Protein AF-A0A9X3ENT3-F1 (afdb_monomer_lite)

pLDDT: mean 83.32, std 17.23, range [27.06, 98.62]

Structure (mmCIF, N/CA/C/O backbone):
data_AF-A0A9X3ENT3-F1
#
_entry.id   AF-A0A9X3ENT3-F1
#
loop_
_atom_site.group_PDB
_atom_site.id
_atom_site.type_symbol
_atom_site.label_atom_id
_atom_site.label_alt_id
_atom_site.label_comp_id
_atom_site.label_asym_id
_atom_site.label_entity_id
_atom_site.label_seq_id
_atom_site.pdbx_PDB_ins_code
_atom_site.Cartn_x
_atom_site.Cartn_y
_atom_site.Cartn_z
_atom_site.occupancy
_atom_site.B_iso_or_equiv
_atom_site.auth_seq_id
_atom_site.auth_comp_id
_atom_site.auth_asym_id
_atom_site.auth_atom_id
_atom_site.pdbx_PDB_model_num
ATOM 1 N N . MET A 1 1 ? -0.060 -1.923 17.714 1.00 55.47 1 MET A N 1
ATOM 2 C CA . MET A 1 1 ? 1.305 -2.262 17.269 1.00 55.47 1 MET A CA 1
ATOM 3 C C . MET A 1 1 ? 2.081 -2.720 18.496 1.00 55.47 1 MET A C 1
ATOM 5 O O . MET A 1 1 ? 2.005 -2.032 19.504 1.00 55.47 1 MET A O 1
ATOM 9 N N . PHE A 1 2 ? 2.732 -3.883 18.465 1.00 58.88 2 PHE A N 1
ATOM 10 C CA . PHE A 1 2 ? 3.514 -4.392 19.606 1.00 58.88 2 PHE A CA 1
ATOM 11 C C . PHE A 1 2 ? 5.001 -4.358 19.273 1.00 58.88 2 PHE A C 1
ATOM 13 O O . PHE A 1 2 ? 5.377 -4.891 18.238 1.00 58.88 2 PHE A O 1
ATOM 20 N N . ALA A 1 3 ? 5.828 -3.762 20.132 1.00 66.94 3 ALA A N 1
ATOM 21 C CA . ALA A 1 3 ? 7.269 -3.648 19.925 1.00 66.94 3 ALA A CA 1
ATOM 22 C C . ALA A 1 3 ? 8.061 -4.637 20.798 1.00 66.94 3 ALA A C 1
ATOM 24 O O . ALA A 1 3 ? 7.697 -4.883 21.951 1.00 66.94 3 ALA A O 1
ATOM 25 N N . LYS A 1 4 ? 9.190 -5.154 20.296 1.00 78.19 4 LYS A N 1
ATOM 26 C CA . LYS A 1 4 ? 10.236 -5.763 21.141 1.00 78.19 4 LYS A CA 1
ATOM 27 C C . LYS A 1 4 ?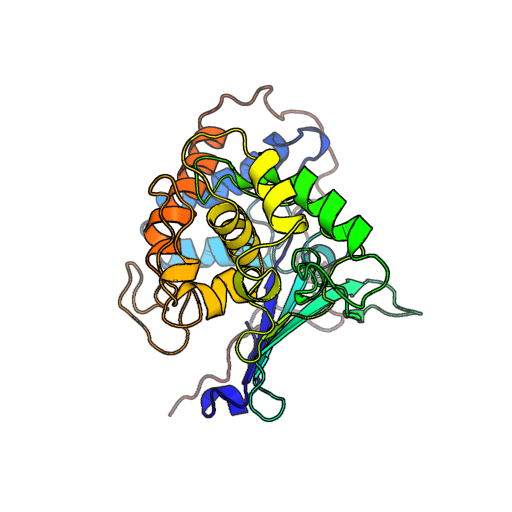 10.689 -4.742 22.193 1.00 78.19 4 LYS A C 1
ATOM 29 O O . LYS A 1 4 ? 10.942 -3.595 21.847 1.00 78.19 4 LYS A O 1
ATOM 34 N N . GLN A 1 5 ? 10.848 -5.160 23.453 1.00 77.75 5 GLN A N 1
ATOM 35 C CA . GLN A 1 5 ? 11.185 -4.251 24.562 1.00 77.75 5 GLN A CA 1
ATOM 36 C C . GLN A 1 5 ? 12.482 -3.458 24.335 1.00 77.75 5 GLN A C 1
ATOM 38 O O . GLN A 1 5 ? 12.551 -2.291 24.706 1.00 77.75 5 GLN A O 1
ATOM 43 N N . SER A 1 6 ? 13.498 -4.064 23.713 1.00 80.12 6 SER A N 1
ATOM 44 C CA . SER A 1 6 ? 14.736 -3.365 23.335 1.00 80.12 6 SER A CA 1
ATOM 45 C C . SER A 1 6 ? 14.481 -2.190 22.392 1.00 80.12 6 SER A C 1
ATOM 47 O O . SER A 1 6 ? 15.154 -1.176 22.517 1.00 80.12 6 SER A O 1
ATOM 49 N N . GLY A 1 7 ? 13.453 -2.275 21.543 1.00 77.44 7 GLY A N 1
ATOM 50 C CA . GLY A 1 7 ? 13.058 -1.214 20.620 1.00 77.44 7 GLY A CA 1
ATOM 51 C C . GLY A 1 7 ? 12.613 0.082 21.296 1.00 77.44 7 GLY A C 1
ATOM 52 O O . GLY A 1 7 ? 12.570 1.112 20.638 1.00 77.44 7 GLY A O 1
ATOM 53 N N . LEU A 1 8 ? 12.331 0.059 22.606 1.00 74.62 8 LEU A N 1
ATOM 54 C CA . LEU A 1 8 ? 12.074 1.275 23.387 1.00 74.62 8 LEU A CA 1
ATOM 55 C C . LEU A 1 8 ? 13.320 2.158 23.536 1.00 74.62 8 LEU A C 1
ATOM 57 O O . LEU A 1 8 ? 13.189 3.356 23.773 1.00 74.62 8 LEU A O 1
ATOM 61 N N . PHE A 1 9 ? 14.514 1.568 23.453 1.00 79.31 9 PHE A N 1
ATOM 62 C CA . PHE A 1 9 ? 15.783 2.254 23.716 1.00 79.31 9 PHE A CA 1
ATOM 63 C C . PHE A 1 9 ? 16.815 2.076 22.598 1.00 79.31 9 PHE A C 1
ATOM 65 O O . PHE A 1 9 ? 17.776 2.838 22.544 1.00 79.31 9 PHE A O 1
ATOM 72 N N . ASP A 1 10 ? 16.628 1.089 21.721 1.00 79.62 10 ASP A N 1
ATOM 73 C CA . ASP A 1 10 ? 17.490 0.816 20.578 1.00 79.62 10 ASP A CA 1
ATOM 74 C C . ASP A 1 10 ? 16.650 0.659 19.297 1.00 79.62 10 ASP A C 1
ATOM 76 O O . ASP A 1 10 ? 16.063 -0.405 19.066 1.00 79.62 10 ASP A O 1
ATOM 80 N N . PRO A 1 11 ? 16.585 1.690 18.434 1.00 76.94 11 PRO A N 1
ATOM 81 C CA . PRO A 1 11 ? 15.828 1.623 17.186 1.00 76.94 11 PRO A CA 1
ATOM 82 C C . PRO A 1 11 ? 16.399 0.609 16.181 1.00 76.94 11 PRO A C 1
ATOM 84 O O . PRO A 1 11 ? 15.696 0.231 15.244 1.00 76.94 11 PRO A O 1
ATOM 87 N N . ASN A 1 12 ? 17.638 0.143 16.377 1.00 78.19 12 ASN A N 1
ATOM 88 C CA . ASN A 1 12 ? 18.280 -0.875 15.543 1.00 78.19 12 ASN A CA 1
ATOM 89 C C . ASN A 1 12 ? 18.066 -2.305 16.053 1.00 78.19 12 ASN A C 1
ATOM 91 O O . ASN A 1 12 ? 18.465 -3.248 15.377 1.00 78.19 12 ASN A O 1
ATOM 95 N N . ASP A 1 13 ? 17.450 -2.465 17.226 1.00 81.94 13 ASP A N 1
ATOM 96 C CA . ASP A 1 13 ? 17.076 -3.752 17.811 1.00 81.94 13 ASP A CA 1
ATOM 97 C C . ASP A 1 13 ? 15.584 -3.739 18.168 1.00 81.94 13 ASP A C 1
ATOM 99 O O . ASP A 1 13 ? 15.172 -3.904 19.324 1.00 81.94 13 ASP A O 1
ATOM 103 N N . ARG A 1 14 ? 14.746 -3.497 17.156 1.00 83.12 14 ARG A N 1
ATOM 104 C CA . ARG A 1 14 ? 13.291 -3.374 17.303 1.00 83.12 14 ARG A CA 1
ATOM 105 C C . ARG A 1 14 ? 12.542 -4.313 16.368 1.00 83.12 14 ARG A C 1
ATOM 107 O O . ARG A 1 14 ? 12.981 -4.634 15.269 1.00 83.12 14 ARG A O 1
ATOM 114 N N . ASN A 1 15 ? 11.365 -4.738 16.805 1.00 86.25 15 ASN A N 1
ATOM 115 C CA . ASN A 1 15 ? 10.427 -5.484 15.976 1.00 86.25 15 ASN A CA 1
ATOM 116 C C . ASN A 1 15 ? 9.014 -5.053 16.325 1.00 86.25 15 ASN A C 1
ATOM 118 O O . ASN A 1 15 ? 8.602 -5.245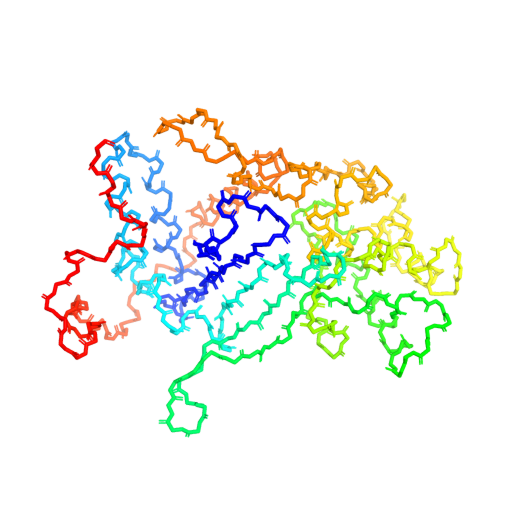 17.468 1.00 86.25 15 ASN A O 1
ATOM 122 N N . LEU A 1 16 ? 8.312 -4.474 15.357 1.00 86.81 16 LEU A N 1
ATOM 123 C CA . LEU A 1 16 ? 6.933 -4.034 15.492 1.00 86.81 16 LEU A CA 1
ATOM 124 C C . LEU A 1 16 ? 6.003 -5.059 14.853 1.00 86.81 16 LEU A C 1
ATOM 126 O O . LEU A 1 16 ? 6.203 -5.440 13.706 1.00 86.81 16 LEU A O 1
ATOM 130 N N . ILE A 1 17 ? 4.952 -5.456 15.560 1.00 88.44 17 ILE A N 1
ATOM 131 C CA . ILE A 1 17 ? 3.888 -6.319 15.048 1.00 88.44 17 ILE A CA 1
ATOM 132 C C . ILE A 1 17 ? 2.660 -5.462 14.761 1.00 88.44 17 ILE A C 1
ATOM 134 O O . ILE A 1 17 ? 2.178 -4.737 15.640 1.00 88.44 17 ILE A O 1
ATOM 138 N N . ILE A 1 18 ? 2.145 -5.562 13.541 1.00 88.31 18 ILE A N 1
ATOM 139 C CA . ILE A 1 18 ? 0.988 -4.832 13.032 1.00 88.31 18 ILE A CA 1
ATOM 140 C C . ILE A 1 18 ? -0.106 -5.842 12.683 1.00 88.31 18 ILE A C 1
ATOM 142 O O . ILE A 1 18 ? 0.162 -6.886 12.090 1.00 88.31 18 ILE A O 1
ATOM 146 N N . PHE A 1 19 ? -1.334 -5.509 13.067 1.00 91.50 19 PHE A N 1
ATOM 147 C CA . PHE A 1 19 ? -2.541 -6.273 12.782 1.00 91.50 19 PHE A CA 1
ATOM 148 C C . PHE A 1 19 ? -3.408 -5.447 11.843 1.00 91.50 19 PHE A C 1
ATOM 150 O O . PHE A 1 19 ? -3.825 -4.344 12.195 1.00 91.50 19 PHE A O 1
ATOM 157 N N . GLU A 1 20 ? -3.651 -5.963 10.647 1.00 91.75 20 GLU A N 1
ATOM 158 C CA . GLU A 1 20 ? -4.385 -5.263 9.600 1.00 91.75 20 GLU A CA 1
ATOM 159 C C . GLU A 1 20 ? -5.625 -6.068 9.275 1.00 91.75 20 GLU A C 1
ATOM 161 O O . GLU A 1 20 ? -5.594 -7.023 8.500 1.00 91.75 20 GLU A O 1
ATOM 166 N N . ALA A 1 21 ? -6.704 -5.710 9.956 1.00 93.19 21 ALA A N 1
ATOM 167 C CA . ALA A 1 21 ? -7.963 -6.411 9.851 1.00 93.19 21 ALA A CA 1
ATOM 168 C C . ALA A 1 21 ? -8.612 -6.138 8.491 1.00 93.19 21 ALA A C 1
ATOM 170 O O . ALA A 1 21 ? -8.706 -4.985 8.067 1.00 93.19 21 ALA A O 1
ATOM 171 N N . ALA A 1 22 ? -9.137 -7.180 7.852 1.00 93.06 22 ALA A N 1
ATOM 172 C CA . ALA A 1 22 ? -10.176 -7.019 6.843 1.00 93.06 22 ALA A CA 1
ATOM 173 C C . ALA A 1 22 ? -11.519 -7.394 7.462 1.00 93.06 22 ALA A C 1
ATOM 175 O O . ALA A 1 22 ? -11.811 -8.568 7.686 1.00 93.06 22 ALA A O 1
ATOM 176 N N . VAL A 1 23 ? -12.324 -6.376 7.746 1.00 90.25 23 VAL A N 1
ATOM 177 C CA . VAL A 1 23 ? -13.674 -6.554 8.279 1.00 90.25 23 VAL A CA 1
ATOM 178 C C . VAL A 1 23 ? -14.591 -7.046 7.152 1.00 90.25 23 VAL A C 1
ATOM 180 O O . VAL A 1 23 ? -14.562 -6.471 6.056 1.00 90.25 23 VAL A O 1
ATOM 183 N N . PRO A 1 24 ? -15.392 -8.104 7.367 1.00 87.19 24 PRO A N 1
ATOM 184 C CA . PRO A 1 24 ? -16.298 -8.602 6.344 1.00 87.19 24 PRO A CA 1
ATOM 185 C C . PRO A 1 24 ? -17.406 -7.590 6.048 1.00 87.19 24 PRO A C 1
ATOM 187 O O . PRO A 1 24 ? -17.820 -6.815 6.906 1.00 87.19 24 PRO A O 1
ATOM 190 N N . ASN A 1 25 ? -17.941 -7.646 4.830 1.00 89.56 25 ASN A N 1
ATOM 191 C CA . ASN A 1 25 ? -19.168 -6.934 4.499 1.00 89.56 25 ASN A CA 1
ATOM 192 C C . ASN A 1 25 ? -20.329 -7.477 5.367 1.00 89.56 25 ASN A C 1
ATOM 194 O O . ASN A 1 25 ? -20.637 -8.666 5.237 1.00 89.56 25 ASN A O 1
ATOM 198 N N . PRO A 1 26 ? -20.990 -6.642 6.197 1.00 87.38 26 PRO A N 1
ATOM 199 C CA . PRO A 1 26 ? -22.118 -7.043 7.048 1.00 87.38 26 PRO A CA 1
ATOM 200 C C . PRO A 1 26 ? -23.273 -7.694 6.288 1.00 87.38 26 PRO A C 1
ATOM 202 O O . PRO A 1 26 ? -23.963 -8.576 6.801 1.00 87.38 26 PRO A O 1
ATOM 205 N N . ASN A 1 27 ? -23.496 -7.263 5.045 1.00 87.31 27 ASN A N 1
ATOM 206 C CA . ASN A 1 27 ? -24.536 -7.799 4.184 1.00 87.31 27 ASN A CA 1
ATOM 207 C C . ASN A 1 27 ? -24.010 -8.009 2.755 1.00 87.31 27 ASN A C 1
ATOM 209 O O . ASN A 1 27 ? -24.307 -7.216 1.856 1.00 87.31 27 ASN A O 1
ATOM 213 N N . PRO A 1 28 ? -23.283 -9.115 2.497 1.00 86.44 28 PRO A N 1
ATOM 214 C CA . PRO A 1 28 ? -22.685 -9.383 1.189 1.00 86.44 28 PRO A CA 1
ATOM 215 C C . PRO A 1 28 ? -23.715 -9.450 0.055 1.00 86.44 28 PRO A C 1
ATOM 217 O O . PRO A 1 28 ? -23.396 -9.175 -1.099 1.00 86.44 28 PRO A O 1
ATOM 220 N N . SER A 1 29 ? -24.970 -9.789 0.376 1.00 85.62 29 SER A N 1
ATOM 221 C CA . SER A 1 29 ? -26.063 -9.853 -0.599 1.00 85.62 29 SER A CA 1
ATOM 222 C C . SER A 1 29 ? -26.509 -8.481 -1.123 1.00 85.62 29 SER A C 1
ATOM 224 O O . SER A 1 29 ? -27.164 -8.427 -2.165 1.00 85.62 29 SER A O 1
ATOM 226 N N . CYS A 1 30 ? -26.144 -7.400 -0.422 1.00 84.38 30 CYS A N 1
ATOM 227 C CA . CYS A 1 30 ? -26.344 -6.010 -0.837 1.00 84.38 30 CYS A CA 1
ATOM 228 C C . CYS A 1 30 ? -25.132 -5.454 -1.619 1.00 84.38 30 CYS A C 1
ATOM 230 O O . CYS A 1 30 ? -25.120 -4.278 -1.967 1.00 84.38 30 CYS A O 1
ATOM 232 N N . GLY A 1 31 ? -24.106 -6.263 -1.924 1.00 87.19 31 GLY A N 1
ATOM 233 C CA . GLY A 1 31 ? -22.889 -5.757 -2.566 1.00 87.19 31 GLY A CA 1
ATOM 234 C C . GLY A 1 31 ? -22.233 -4.664 -1.716 1.00 87.19 31 GLY A C 1
ATOM 235 O O . GLY A 1 31 ? -22.261 -4.747 -0.490 1.00 87.19 31 GLY A O 1
ATOM 236 N N . ILE A 1 32 ? -21.671 -3.627 -2.341 1.00 87.19 32 ILE A N 1
ATOM 237 C CA . ILE A 1 32 ? -20.991 -2.532 -1.622 1.00 87.19 32 ILE A CA 1
ATOM 238 C C . ILE A 1 32 ? -21.897 -1.807 -0.609 1.00 87.19 32 ILE A C 1
ATOM 240 O O . ILE A 1 32 ? -21.420 -1.384 0.440 1.00 87.19 32 ILE A O 1
ATOM 244 N N . GLU A 1 33 ? -23.211 -1.760 -0.850 1.00 89.06 33 GLU A N 1
ATOM 245 C CA . GLU A 1 33 ? -24.185 -1.131 0.054 1.00 89.06 33 GLU A CA 1
ATOM 246 C C . GLU A 1 33 ? -24.261 -1.806 1.426 1.00 89.06 33 GLU A C 1
ATOM 248 O O . GLU A 1 33 ? -24.577 -1.153 2.419 1.00 89.06 33 GLU A O 1
ATOM 253 N N . GLY A 1 34 ? -23.909 -3.092 1.523 1.00 87.94 34 GLY A N 1
ATOM 254 C CA . GLY A 1 34 ? -23.813 -3.773 2.814 1.00 87.94 34 GLY A CA 1
ATOM 255 C C . GLY A 1 34 ? -22.761 -3.161 3.749 1.00 87.94 34 GLY A C 1
ATOM 256 O O . GLY A 1 34 ? -22.891 -3.283 4.963 1.00 87.94 34 GLY A O 1
ATOM 257 N N . CYS A 1 35 ? -21.774 -2.435 3.209 1.00 90.75 35 CYS A N 1
ATOM 258 C CA . CYS A 1 35 ? -20.753 -1.715 3.974 1.00 90.75 35 CYS A CA 1
ATOM 259 C C . CYS A 1 35 ? -21.166 -0.282 4.359 1.00 90.75 35 CYS A C 1
ATOM 261 O O . CYS A 1 35 ? -20.409 0.398 5.054 1.00 90.75 35 CYS A O 1
ATOM 263 N N . ARG A 1 36 ? -22.347 0.200 3.942 1.00 91.31 36 ARG A N 1
ATOM 264 C CA . ARG A 1 36 ? -22.820 1.558 4.260 1.00 91.31 36 ARG A CA 1
ATOM 265 C C . ARG A 1 36 ? -22.837 1.871 5.762 1.00 91.31 36 ARG A C 1
ATOM 267 O O . ARG A 1 36 ? -22.376 2.956 6.105 1.00 91.31 36 ARG A O 1
ATOM 274 N N . PRO A 1 37 ? -23.263 0.966 6.668 1.00 91.00 37 PRO A N 1
ATOM 275 C CA . PRO A 1 37 ? -23.205 1.230 8.108 1.00 91.00 37 PRO A CA 1
ATOM 276 C C . PRO A 1 37 ? -21.789 1.520 8.622 1.00 91.00 37 PRO A C 1
ATOM 278 O O . PRO A 1 37 ? -21.616 2.381 9.476 1.00 91.00 37 PRO A O 1
ATOM 281 N N . ILE A 1 38 ? -20.767 0.862 8.060 1.00 92.75 38 ILE A N 1
ATOM 282 C CA . ILE A 1 38 ? -19.361 1.104 8.414 1.00 92.75 38 ILE A CA 1
ATOM 283 C C . ILE A 1 38 ? -18.937 2.506 7.965 1.00 92.75 38 ILE A C 1
ATOM 285 O O . ILE A 1 38 ? -18.348 3.251 8.744 1.00 92.75 38 ILE A O 1
ATOM 289 N N . ALA A 1 39 ? -19.250 2.888 6.724 1.00 92.69 39 ALA A N 1
ATOM 290 C CA . ALA A 1 39 ? -18.935 4.225 6.217 1.00 92.69 39 ALA A CA 1
ATOM 291 C C . ALA A 1 39 ? -19.670 5.322 7.008 1.00 92.69 39 ALA A C 1
ATOM 293 O O . ALA A 1 39 ? -19.072 6.342 7.344 1.00 92.69 39 ALA A O 1
ATOM 294 N N . GLN A 1 40 ? -20.940 5.089 7.351 1.00 92.75 40 GLN A N 1
ATOM 295 C CA . GLN A 1 40 ? -21.735 6.021 8.145 1.00 92.75 40 GLN A CA 1
ATOM 296 C C . GLN A 1 40 ? -21.168 6.177 9.558 1.00 92.75 40 GLN A C 1
ATOM 298 O O . GLN A 1 40 ? -21.025 7.304 10.014 1.00 92.75 40 GLN A O 1
ATOM 303 N N . PHE A 1 41 ? -20.760 5.080 10.209 1.00 94.44 41 PHE A N 1
ATOM 304 C CA . PHE A 1 41 ? -20.098 5.130 11.514 1.00 94.44 41 PHE A CA 1
ATOM 305 C C . PHE A 1 41 ? -18.898 6.091 11.501 1.00 94.44 41 PHE A C 1
ATOM 307 O O . PHE A 1 41 ? -18.824 6.995 12.331 1.00 94.44 41 PHE A O 1
ATOM 314 N N . TRP A 1 42 ? -17.989 5.950 10.528 1.00 94.12 42 TRP A N 1
ATOM 315 C CA . TRP A 1 42 ? -16.815 6.824 10.417 1.00 94.12 42 TRP A CA 1
ATOM 316 C C . TRP A 1 42 ? -17.180 8.277 10.096 1.00 94.12 42 TRP A C 1
ATOM 318 O O . TRP A 1 42 ? -16.550 9.197 10.621 1.00 94.12 42 TRP A O 1
ATOM 328 N N . ALA A 1 43 ? -18.192 8.501 9.256 1.00 93.69 43 ALA A N 1
ATOM 329 C CA . ALA A 1 43 ? -18.676 9.842 8.944 1.00 93.69 43 ALA A CA 1
ATOM 330 C C . ALA A 1 43 ? -19.301 10.532 10.171 1.00 93.69 43 ALA A C 1
ATOM 332 O O . ALA A 1 43 ? -19.027 11.710 10.415 1.00 93.69 43 ALA A O 1
ATOM 333 N N . ASP A 1 44 ? -20.072 9.797 10.973 1.00 93.88 44 ASP A N 1
ATOM 334 C CA . ASP A 1 44 ? -20.762 10.310 12.159 1.00 93.88 44 ASP A CA 1
ATOM 335 C C . ASP A 1 44 ? -19.785 10.785 13.240 1.00 93.88 44 ASP A C 1
ATOM 337 O O . ASP A 1 44 ? -20.075 11.763 13.928 1.00 93.88 44 ASP A O 1
ATOM 341 N N . LEU A 1 45 ? -18.592 10.178 13.344 1.00 92.94 45 LEU A N 1
ATOM 342 C CA . LEU A 1 45 ? -17.539 10.652 14.256 1.00 92.94 45 LEU A CA 1
ATOM 343 C C . LEU A 1 45 ? -17.139 12.109 13.988 1.00 92.94 45 LEU A C 1
ATOM 345 O O . LEU A 1 45 ? -16.725 12.808 14.907 1.00 92.94 45 LEU A O 1
ATOM 349 N N . SER A 1 46 ? -17.287 12.589 12.749 1.00 90.06 46 SER A N 1
ATOM 350 C CA . SER A 1 46 ? -16.954 13.974 12.384 1.00 90.06 46 SER A CA 1
ATOM 351 C C . SER A 1 46 ? -17.968 15.001 12.901 1.00 90.06 46 SER A C 1
ATOM 353 O O . SER A 1 46 ? -17.734 16.198 12.759 1.00 90.06 46 SER A O 1
ATOM 355 N N . GLN A 1 47 ? -19.103 14.554 13.450 1.00 92.06 47 GLN A N 1
ATOM 356 C CA . GLN A 1 47 ? -20.147 15.409 14.030 1.00 92.06 47 GLN A CA 1
ATOM 357 C C . GLN A 1 47 ? -20.072 15.480 15.564 1.00 92.06 47 GLN A C 1
ATOM 359 O O . GLN A 1 47 ? -20.943 16.080 16.192 1.00 92.06 47 GLN A O 1
ATOM 364 N N . ILE A 1 48 ? -19.071 14.837 16.169 1.00 92.06 48 ILE A N 1
ATOM 365 C CA . ILE A 1 48 ? -18.914 14.724 17.618 1.00 92.06 48 ILE A CA 1
ATOM 366 C C . ILE A 1 48 ? -17.746 15.607 18.049 1.00 92.06 48 ILE A C 1
ATOM 368 O O . ILE A 1 48 ? -16.634 15.450 17.554 1.00 92.06 48 ILE A O 1
ATOM 372 N N . ASP A 1 49 ? -17.992 16.509 18.999 1.00 90.88 49 ASP A N 1
ATOM 373 C CA . ASP A 1 49 ? -16.949 17.368 19.575 1.00 90.88 49 ASP A CA 1
ATOM 374 C C . ASP A 1 49 ? -16.337 16.775 20.860 1.00 90.88 49 ASP A C 1
ATOM 376 O O . ASP A 1 49 ? -15.211 17.117 21.232 1.00 90.88 49 ASP A O 1
ATOM 380 N N . ASP A 1 50 ? -17.058 15.890 21.562 1.00 92.06 50 ASP A N 1
ATOM 381 C CA . ASP A 1 50 ? -16.574 15.264 22.797 1.00 92.06 50 ASP A CA 1
ATOM 382 C C . ASP A 1 50 ? -15.609 14.110 22.492 1.00 92.06 50 ASP A C 1
ATOM 384 O O . ASP A 1 50 ? -15.996 13.040 22.021 1.00 92.06 50 ASP A O 1
ATOM 388 N N . ILE A 1 51 ? -14.334 14.309 22.826 1.00 90.50 51 ILE A N 1
ATOM 389 C CA . ILE A 1 51 ? -13.284 13.298 22.664 1.00 90.50 51 ILE A CA 1
ATOM 390 C C . ILE A 1 51 ? -13.548 12.018 23.465 1.00 90.50 51 ILE A C 1
ATOM 392 O O . ILE A 1 51 ? -13.116 10.940 23.059 1.00 90.50 51 ILE A O 1
ATOM 396 N N . THR A 1 52 ? -14.259 12.113 24.588 1.00 93.50 52 THR A N 1
ATOM 397 C CA . THR A 1 52 ? -14.638 10.942 25.385 1.00 93.50 52 THR A CA 1
ATOM 398 C C . THR A 1 52 ? -15.634 10.093 24.608 1.00 93.50 52 THR A C 1
ATOM 400 O O . THR A 1 52 ? -15.450 8.886 24.499 1.00 93.50 52 THR A O 1
ATOM 403 N N . GLU A 1 53 ? -16.626 10.729 23.982 1.00 95.25 53 GLU A N 1
ATOM 404 C CA . GLU A 1 53 ? -17.602 10.041 23.137 1.00 95.25 53 GLU A CA 1
ATOM 405 C C . GLU A 1 53 ? -16.952 9.454 21.875 1.00 95.25 53 GLU A C 1
ATOM 407 O O . GLU A 1 53 ? -17.231 8.309 21.520 1.00 95.25 53 GLU A O 1
ATOM 412 N N . ILE A 1 54 ? -16.049 10.194 21.216 1.00 93.81 54 ILE A N 1
ATOM 413 C CA . ILE A 1 54 ? -15.288 9.670 20.069 1.00 93.81 54 ILE A CA 1
ATOM 414 C C . ILE A 1 54 ? -14.508 8.420 20.480 1.00 93.81 54 ILE A C 1
ATOM 416 O O . ILE A 1 54 ? -14.556 7.413 19.775 1.00 93.81 54 ILE A O 1
ATOM 420 N N . ARG A 1 55 ? -13.794 8.477 21.613 1.00 93.38 55 ARG A N 1
ATOM 421 C CA . ARG A 1 55 ? -13.030 7.339 22.134 1.00 93.38 55 ARG A CA 1
ATOM 422 C C . ARG A 1 55 ? -13.938 6.133 22.342 1.00 93.38 55 ARG A C 1
ATOM 424 O O . ARG A 1 55 ? -13.611 5.071 21.826 1.00 93.38 55 ARG A O 1
ATOM 431 N N . ASP A 1 56 ? -15.048 6.306 23.053 1.00 94.94 56 ASP A N 1
ATOM 432 C CA . ASP A 1 56 ? -15.946 5.203 23.408 1.00 94.94 56 ASP A CA 1
ATOM 433 C C . ASP A 1 56 ? -16.536 4.547 22.148 1.00 94.94 56 ASP A C 1
ATOM 435 O O . ASP A 1 56 ? -16.512 3.327 22.006 1.00 94.94 56 ASP A O 1
ATOM 439 N N . ARG A 1 57 ? -16.949 5.345 21.153 1.00 95.12 57 ARG A N 1
ATOM 440 C CA . ARG A 1 57 ? -17.444 4.819 19.869 1.00 95.12 57 ARG A CA 1
ATOM 441 C C . ARG A 1 57 ? -16.370 4.085 19.070 1.00 95.12 57 ARG A C 1
ATOM 443 O O . ARG A 1 57 ? -16.654 3.058 18.456 1.00 95.12 57 ARG A O 1
ATOM 450 N N . VAL A 1 58 ? -15.147 4.616 19.033 1.00 94.94 58 VAL A N 1
ATOM 451 C CA . VAL A 1 58 ? -14.021 3.955 18.359 1.00 94.94 58 VAL A CA 1
ATOM 452 C C . VAL A 1 58 ? -13.679 2.646 19.073 1.00 94.94 58 VAL A C 1
ATOM 454 O O . VAL A 1 58 ? -13.452 1.641 18.405 1.00 94.94 58 VAL A O 1
ATOM 457 N N . GLU A 1 59 ? -13.694 2.618 20.404 1.00 95.00 59 GLU A N 1
ATOM 458 C CA . GLU A 1 59 ? -13.487 1.397 21.185 1.00 95.00 59 GLU A CA 1
ATOM 459 C C . GLU A 1 59 ? -14.548 0.336 20.851 1.00 95.00 59 GLU A C 1
ATOM 461 O O . GLU A 1 59 ? -14.189 -0.792 20.503 1.00 95.00 59 GLU A O 1
ATOM 466 N N . ASP A 1 60 ? -15.827 0.715 20.805 1.00 93.00 60 ASP A N 1
ATOM 467 C CA . ASP A 1 60 ? -16.923 -0.175 20.402 1.00 93.00 60 ASP A CA 1
ATOM 468 C C . ASP A 1 60 ? -16.763 -0.708 18.969 1.00 93.00 60 ASP A C 1
ATOM 470 O O . ASP A 1 60 ? -17.063 -1.871 18.692 1.0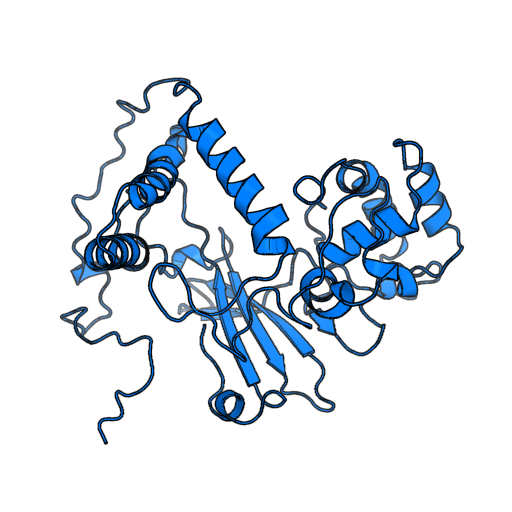0 93.00 60 ASP A O 1
ATOM 474 N N . PHE A 1 61 ? -16.267 0.113 18.039 1.00 93.69 61 PHE A N 1
ATOM 475 C CA . PHE A 1 61 ? -15.995 -0.324 16.668 1.00 93.69 61 PHE A CA 1
ATOM 476 C C . PHE A 1 61 ? -14.868 -1.357 16.610 1.00 93.69 61 PHE A C 1
ATOM 478 O O . PHE A 1 61 ? -14.969 -2.354 15.894 1.00 93.69 61 PHE A O 1
ATOM 485 N N . TYR A 1 62 ? -13.794 -1.149 17.374 1.00 94.06 62 TYR A N 1
ATOM 486 C CA . TYR A 1 62 ? -12.649 -2.053 17.351 1.00 94.06 62 TYR A CA 1
ATOM 487 C C . TYR A 1 62 ? -12.876 -3.349 18.136 1.00 94.06 62 TYR A C 1
ATOM 489 O O . TYR A 1 62 ? -12.362 -4.386 17.710 1.00 94.06 62 TYR A O 1
ATOM 497 N N . PHE A 1 63 ? -13.627 -3.315 19.240 1.00 94.12 63 PHE A N 1
ATOM 498 C CA . PHE A 1 63 ? -13.696 -4.424 20.200 1.00 94.12 63 PHE A CA 1
ATOM 499 C C . PHE A 1 63 ? -15.095 -5.006 20.431 1.00 94.12 63 PHE A C 1
ATOM 501 O O . PHE A 1 63 ? -15.192 -6.071 21.041 1.00 94.12 63 PHE A O 1
ATOM 508 N N . VAL A 1 64 ? -16.159 -4.375 19.924 1.00 91.69 64 VAL A N 1
ATOM 509 C CA . VAL A 1 64 ? -17.542 -4.853 20.090 1.00 91.69 64 VAL A CA 1
ATOM 510 C C . VAL A 1 64 ? -18.210 -5.081 18.730 1.00 91.69 64 VAL A C 1
ATOM 512 O O . VAL A 1 64 ? -17.899 -6.064 18.071 1.00 91.69 64 VAL A O 1
ATOM 515 N N . ASP A 1 65 ? -19.151 -4.237 18.309 1.00 87.50 65 ASP A N 1
ATOM 516 C CA . ASP A 1 65 ? -19.830 -4.323 17.011 1.00 87.50 65 ASP A CA 1
ATOM 517 C C . ASP A 1 65 ? -20.613 -3.029 16.731 1.00 87.50 65 ASP A C 1
ATOM 519 O O . ASP A 1 65 ? -21.844 -3.011 16.672 1.00 87.50 65 ASP A O 1
ATOM 523 N N . ALA A 1 66 ? -19.907 -1.905 16.594 1.00 87.50 66 ALA A N 1
ATOM 524 C CA . ALA A 1 66 ? -20.566 -0.609 16.398 1.00 87.50 66 ALA A CA 1
ATOM 525 C C . ALA A 1 66 ? -21.256 -0.448 15.024 1.00 87.50 66 ALA A C 1
ATOM 527 O O . ALA A 1 66 ? -22.069 0.459 14.853 1.00 87.50 66 ALA A O 1
ATOM 528 N N . ALA A 1 67 ? -20.937 -1.298 14.038 1.00 87.06 67 ALA A N 1
ATOM 529 C CA . ALA A 1 67 ? -21.392 -1.149 12.649 1.00 87.06 67 ALA A CA 1
ATOM 530 C C . ALA A 1 67 ? -22.074 -2.402 12.057 1.00 87.06 67 ALA A C 1
ATOM 532 O O . ALA A 1 67 ? -22.350 -2.439 10.856 1.00 87.06 67 ALA A O 1
ATOM 533 N N . GLY A 1 68 ? -22.356 -3.425 12.870 1.00 85.00 68 GLY A N 1
ATOM 534 C CA . GLY A 1 68 ? -22.992 -4.678 12.440 1.00 85.00 68 GLY A CA 1
ATOM 535 C C . GLY A 1 68 ? -22.065 -5.631 11.677 1.00 85.00 68 GLY A C 1
ATOM 536 O O . GLY A 1 68 ? -22.544 -6.537 10.994 1.00 85.00 68 GLY A O 1
ATOM 537 N N . ALA A 1 69 ? -20.753 -5.405 11.748 1.00 86.56 69 ALA A N 1
ATOM 538 C CA . ALA A 1 69 ? -19.719 -6.175 11.059 1.00 86.56 69 ALA A CA 1
ATOM 539 C C . ALA A 1 69 ? -18.946 -7.122 11.997 1.00 86.56 69 ALA A C 1
ATOM 541 O O . ALA A 1 69 ? -18.084 -7.878 11.541 1.00 86.56 69 ALA A O 1
ATOM 542 N N . GLY A 1 70 ? -19.250 -7.073 13.296 1.00 89.38 70 GLY A N 1
ATOM 543 C CA . GLY A 1 70 ? -18.413 -7.611 14.361 1.00 89.38 70 GLY A CA 1
ATOM 544 C C . GLY A 1 70 ? -17.227 -6.696 14.698 1.00 89.38 70 GLY A C 1
ATOM 545 O O . GLY A 1 70 ? -17.029 -5.659 14.055 1.00 89.38 70 GLY A O 1
ATOM 546 N N . PRO A 1 71 ? -16.412 -7.079 15.695 1.00 92.88 71 PRO A N 1
ATOM 547 C CA . PRO A 1 71 ? -15.277 -6.275 16.122 1.00 92.88 71 PRO A CA 1
ATOM 548 C C . PRO A 1 71 ? -14.165 -6.323 15.078 1.00 92.88 71 PRO A C 1
ATOM 550 O O . PRO A 1 71 ? -13.862 -7.383 14.523 1.00 92.88 71 PRO A O 1
ATOM 553 N N . VAL A 1 72 ? -13.493 -5.192 14.849 1.00 91.69 72 VAL A N 1
ATOM 554 C CA . VAL A 1 72 ? -12.296 -5.150 13.989 1.00 91.69 72 VAL A CA 1
ATOM 555 C C . VAL A 1 72 ? -11.220 -6.094 14.525 1.00 91.69 72 VAL A C 1
ATOM 557 O O . VAL A 1 72 ? -10.609 -6.845 13.760 1.00 91.69 72 VAL A O 1
ATOM 560 N N . VAL A 1 73 ? -11.002 -6.089 15.843 1.00 92.50 73 VAL A N 1
ATOM 561 C CA . VAL A 1 73 ? -10.027 -6.948 16.513 1.00 92.50 73 VAL A CA 1
ATOM 562 C C . VAL A 1 73 ? -10.636 -8.326 16.747 1.00 92.50 73 VAL A C 1
ATOM 564 O O . VAL A 1 73 ? -11.088 -8.660 17.837 1.00 92.50 73 VAL A O 1
ATOM 567 N N . HIS A 1 74 ? -10.611 -9.145 15.699 1.00 90.81 74 HIS A N 1
ATOM 568 C CA . HIS A 1 74 ? -11.061 -10.531 15.743 1.00 90.81 74 HIS A CA 1
ATOM 569 C C . HIS A 1 74 ? -10.141 -11.429 14.916 1.00 90.81 74 HIS A C 1
ATOM 571 O O . HIS A 1 74 ? -9.670 -11.031 13.854 1.00 90.81 74 HIS A O 1
ATOM 577 N N . ALA A 1 75 ? -9.899 -12.657 15.378 1.00 89.75 75 ALA A N 1
ATOM 578 C CA . ALA A 1 75 ? -8.957 -13.573 14.732 1.00 89.75 75 ALA A CA 1
ATOM 579 C C . ALA A 1 75 ? -9.335 -13.902 13.270 1.00 89.75 75 ALA A C 1
ATOM 581 O O . ALA A 1 75 ? -8.458 -14.026 12.415 1.00 89.75 75 ALA A O 1
ATOM 582 N N . ASP A 1 76 ? -10.637 -13.961 12.960 1.00 90.00 76 ASP A N 1
ATOM 583 C CA . ASP A 1 76 ? -11.143 -14.146 11.589 1.00 90.00 76 ASP A CA 1
ATOM 584 C C . ASP A 1 76 ? -10.750 -13.030 10.613 1.00 90.00 76 ASP A C 1
ATOM 586 O O . ASP A 1 76 ? -10.704 -13.280 9.408 1.00 90.00 76 ASP A O 1
ATOM 590 N N . ASN A 1 77 ? -10.441 -11.832 11.114 1.00 93.19 77 ASN A N 1
ATOM 591 C CA . ASN A 1 77 ? -10.132 -10.671 10.281 1.00 93.19 77 ASN A CA 1
ATOM 592 C C . ASN A 1 77 ? -8.650 -10.605 9.877 1.00 93.19 77 ASN A C 1
ATOM 594 O O . ASN A 1 77 ? -8.252 -9.645 9.224 1.00 93.19 77 ASN A O 1
ATOM 598 N N . TYR A 1 78 ? -7.829 -11.588 10.268 1.00 93.06 78 TYR A N 1
ATOM 599 C CA . TYR A 1 78 ? -6.377 -11.613 10.038 1.00 93.06 78 TYR A CA 1
ATOM 600 C C . TYR A 1 78 ? -5.908 -12.854 9.262 1.00 93.06 78 TYR A C 1
ATOM 602 O O . TYR A 1 78 ? -4.782 -13.316 9.451 1.00 93.06 78 TYR A O 1
ATOM 610 N N . GLY A 1 79 ? -6.781 -13.453 8.453 1.00 86.19 79 GLY A N 1
ATOM 611 C CA . GLY A 1 79 ? -6.597 -14.788 7.885 1.00 86.19 79 GLY A CA 1
ATOM 612 C C . GLY A 1 79 ? -6.589 -14.844 6.352 1.00 86.19 79 GLY A C 1
ATOM 613 O O . GLY A 1 79 ? -6.646 -13.829 5.665 1.00 86.19 79 GLY A O 1
ATOM 614 N N . PRO A 1 80 ? -6.599 -16.049 5.757 1.00 76.94 80 PRO A N 1
ATOM 615 C CA . PRO A 1 80 ? -6.536 -16.218 4.299 1.00 76.94 80 PRO A CA 1
ATOM 616 C C . PRO A 1 80 ? -7.742 -15.634 3.544 1.00 76.94 80 PRO A C 1
ATOM 618 O O . PRO A 1 80 ? -7.682 -15.464 2.328 1.00 76.94 80 PRO A O 1
ATOM 621 N N . ARG A 1 81 ? -8.844 -15.349 4.250 1.00 77.56 81 ARG A N 1
ATOM 622 C CA . ARG A 1 81 ? -10.062 -14.741 3.692 1.00 77.56 81 ARG A CA 1
ATOM 623 C C . ARG A 1 81 ? -10.040 -13.209 3.719 1.00 77.56 81 ARG A C 1
ATOM 625 O O . ARG A 1 81 ? -10.986 -12.599 3.231 1.00 77.56 81 ARG A O 1
ATOM 632 N N . GLY A 1 82 ? -8.989 -12.608 4.270 1.00 82.19 82 GLY A N 1
ATOM 633 C CA . GLY A 1 82 ? -8.832 -11.168 4.374 1.00 82.19 82 GLY A CA 1
ATOM 634 C C . GLY A 1 82 ? -7.959 -10.770 5.562 1.00 82.19 82 GLY A C 1
ATOM 635 O O . GLY A 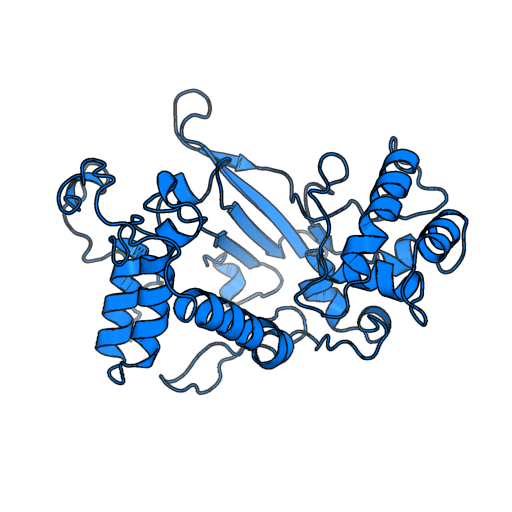1 82 ? -7.946 -11.439 6.595 1.00 82.19 82 GLY A O 1
ATOM 636 N N . GLY A 1 83 ? -7.267 -9.646 5.392 1.00 90.31 83 GLY A N 1
ATOM 637 C CA . GLY A 1 83 ? -6.379 -9.066 6.388 1.00 90.31 83 GLY A CA 1
ATOM 638 C C . GLY A 1 83 ? -5.034 -9.776 6.474 1.00 90.31 83 GLY A C 1
ATOM 639 O O . GLY A 1 83 ? -4.777 -10.777 5.803 1.00 90.31 83 GLY A O 1
ATOM 640 N N . GLN A 1 84 ? -4.155 -9.229 7.307 1.00 91.25 84 GLN A N 1
ATOM 641 C CA . GLN A 1 84 ? -2.827 -9.781 7.531 1.00 91.25 84 GLN A CA 1
ATOM 642 C C . GLN A 1 84 ? -2.245 -9.378 8.885 1.00 91.25 84 GLN A C 1
ATOM 644 O O . GLN A 1 84 ? -2.665 -8.413 9.524 1.00 91.25 84 GLN A O 1
ATOM 649 N N . ILE A 1 85 ? -1.221 -10.119 9.298 1.00 92.75 85 ILE A N 1
ATOM 650 C CA . ILE A 1 85 ? -0.338 -9.762 10.404 1.00 92.75 85 ILE A CA 1
ATOM 651 C C . ILE A 1 85 ? 1.035 -9.498 9.796 1.00 92.75 85 ILE A C 1
ATOM 653 O O . ILE A 1 85 ? 1.537 -10.318 9.028 1.00 92.75 85 ILE A O 1
ATOM 657 N N . ARG A 1 86 ? 1.656 -8.363 10.112 1.00 90.88 86 ARG A N 1
ATOM 658 C CA . ARG A 1 86 ? 2.977 -8.006 9.581 1.00 90.88 86 ARG A CA 1
ATOM 659 C C . ARG A 1 86 ? 3.954 -7.681 10.692 1.00 90.88 86 ARG A C 1
ATOM 661 O O . ARG A 1 86 ? 3.576 -7.119 11.715 1.00 90.88 86 ARG A O 1
ATOM 668 N N . THR A 1 87 ? 5.214 -8.039 10.487 1.00 89.56 87 THR A N 1
ATOM 669 C CA . THR A 1 87 ? 6.315 -7.645 11.372 1.00 89.56 87 THR A CA 1
ATOM 670 C C . THR A 1 87 ? 7.228 -6.682 10.651 1.00 89.56 87 THR A C 1
ATOM 672 O O . THR A 1 87 ? 7.627 -7.001 9.536 1.00 89.56 87 THR A O 1
ATOM 675 N N . ASN A 1 88 ? 7.605 -5.583 11.294 1.00 86.94 88 ASN A N 1
ATOM 676 C CA . ASN A 1 88 ? 8.604 -4.623 10.842 1.00 86.94 88 ASN A CA 1
ATOM 677 C C . ASN A 1 88 ? 9.846 -4.735 11.735 1.00 86.94 88 ASN A C 1
ATOM 679 O O . ASN A 1 88 ? 9.805 -4.347 12.903 1.00 86.94 88 ASN A O 1
ATOM 683 N N . MET A 1 89 ? 10.913 -5.331 11.207 1.00 86.31 89 MET A N 1
ATOM 684 C CA . MET A 1 89 ? 12.035 -5.847 11.986 1.00 86.31 89 MET A CA 1
ATOM 685 C C . MET A 1 89 ? 13.346 -5.139 11.654 1.00 86.31 89 MET A C 1
ATOM 687 O O . MET A 1 89 ? 13.728 -5.028 10.494 1.00 86.31 89 MET A O 1
ATOM 691 N N . PHE A 1 90 ? 14.073 -4.796 12.709 1.00 83.25 90 PHE A N 1
ATOM 692 C CA . PHE A 1 90 ? 15.457 -4.342 12.733 1.00 83.25 90 PHE A CA 1
ATOM 693 C C . PHE A 1 90 ? 16.143 -5.229 13.774 1.00 83.25 90 PHE A C 1
ATOM 695 O O . PHE A 1 90 ? 16.219 -4.871 14.939 1.00 83.25 90 PHE A O 1
ATOM 702 N N . MET A 1 91 ? 16.444 -6.481 13.419 1.00 75.81 91 MET A N 1
ATOM 703 C CA . MET A 1 91 ? 16.947 -7.483 14.383 1.00 75.81 91 MET A CA 1
ATOM 704 C C . MET A 1 91 ? 18.116 -8.324 13.854 1.00 75.81 91 MET A C 1
ATOM 706 O O . MET A 1 91 ? 18.724 -9.073 14.616 1.00 75.81 91 MET A O 1
ATOM 710 N N . ASN A 1 92 ? 18.428 -8.244 12.557 1.00 65.69 92 ASN A N 1
ATOM 711 C CA . ASN A 1 92 ? 19.506 -9.015 11.937 1.00 65.69 92 ASN A CA 1
ATOM 712 C C . ASN A 1 92 ? 20.694 -8.091 11.663 1.00 65.69 92 ASN A C 1
ATOM 714 O O . ASN A 1 92 ? 20.490 -6.967 11.221 1.00 65.69 92 ASN A O 1
ATOM 718 N N . GLY A 1 93 ? 21.929 -8.553 11.881 1.00 57.50 93 GLY A N 1
ATOM 719 C CA . GLY A 1 93 ? 23.121 -7.797 11.479 1.00 57.50 93 GLY A CA 1
ATOM 720 C C . GLY A 1 93 ? 23.295 -7.774 9.949 1.00 57.50 93 GLY A C 1
ATOM 721 O O . GLY A 1 93 ? 23.013 -8.800 9.329 1.00 57.50 93 GLY A O 1
ATOM 722 N N . PRO A 1 94 ? 23.783 -6.678 9.333 1.00 59.84 94 PRO A N 1
ATOM 723 C CA . PRO A 1 94 ? 23.950 -5.323 9.860 1.00 59.84 94 PRO A CA 1
ATOM 724 C C . PRO A 1 94 ? 22.652 -4.514 9.657 1.00 59.84 94 PRO A C 1
ATOM 726 O O . PRO A 1 94 ? 22.471 -3.872 8.633 1.00 59.84 94 PRO A O 1
ATOM 729 N N . ASN A 1 95 ? 21.737 -4.557 10.627 1.00 60.03 95 ASN A N 1
ATOM 730 C CA . ASN A 1 95 ? 20.477 -3.801 10.674 1.00 60.03 95 ASN A CA 1
ATOM 731 C C . ASN A 1 95 ? 19.619 -3.860 9.398 1.00 60.03 95 ASN A C 1
ATOM 733 O O . ASN A 1 95 ? 18.932 -2.890 9.083 1.00 60.03 95 ASN A O 1
ATOM 737 N N . ALA A 1 96 ? 19.636 -4.987 8.678 1.00 73.12 96 ALA A N 1
ATOM 738 C CA . ALA A 1 96 ? 18.790 -5.161 7.504 1.00 73.12 96 ALA A CA 1
ATOM 739 C C . ALA A 1 96 ? 17.325 -5.027 7.931 1.00 73.12 96 ALA A C 1
ATOM 741 O O . ALA A 1 96 ? 16.823 -5.825 8.737 1.00 73.12 96 ALA A O 1
ATOM 742 N N . TRP A 1 97 ? 16.661 -4.000 7.410 1.00 84.94 97 TRP A N 1
ATOM 743 C CA . TRP A 1 97 ? 15.247 -3.794 7.642 1.00 84.94 97 TRP A CA 1
ATOM 744 C C . TRP A 1 97 ? 14.474 -4.914 6.941 1.00 84.94 97 TRP A C 1
ATOM 746 O O . TRP A 1 97 ? 14.679 -5.188 5.756 1.00 84.94 97 TRP A O 1
ATOM 756 N N . GLN A 1 98 ? 13.610 -5.607 7.685 1.00 86.38 98 GLN A N 1
ATOM 757 C CA . GLN A 1 98 ? 12.817 -6.708 7.154 1.00 86.38 98 GLN A CA 1
ATOM 758 C C . GLN A 1 98 ? 11.333 -6.564 7.476 1.00 86.38 98 GLN A C 1
ATOM 760 O O . GLN A 1 98 ? 10.949 -6.478 8.643 1.00 86.38 98 GLN A O 1
ATOM 765 N N . LEU A 1 99 ? 10.488 -6.679 6.452 1.00 87.94 99 LEU A N 1
ATOM 766 C CA . LEU A 1 99 ? 9.063 -6.943 6.622 1.00 87.94 99 LEU A CA 1
ATOM 767 C C . LEU A 1 99 ? 8.736 -8.398 6.317 1.00 87.94 99 LEU A C 1
ATOM 769 O O . LEU A 1 99 ? 9.191 -8.967 5.322 1.00 87.94 99 LEU A O 1
ATOM 773 N N . ARG A 1 100 ? 7.894 -8.993 7.161 1.00 89.12 100 ARG A N 1
ATOM 774 C CA . ARG A 1 100 ? 7.332 -10.331 6.940 1.00 89.12 100 ARG A CA 1
ATOM 775 C C . ARG A 1 100 ? 5.837 -10.318 7.170 1.00 89.12 100 ARG A C 1
ATOM 777 O O . ARG A 1 100 ? 5.345 -9.539 7.984 1.00 89.12 100 ARG A O 1
ATOM 784 N N . GLN A 1 101 ? 5.143 -11.206 6.470 1.00 90.56 101 GLN A N 1
ATOM 785 C CA . GLN A 1 101 ? 3.704 -11.372 6.575 1.00 90.56 101 GLN A CA 1
ATOM 786 C C . GLN A 1 101 ? 3.347 -12.729 7.173 1.00 90.56 101 GLN A C 1
ATOM 788 O O . GLN A 1 101 ? 4.011 -13.742 6.951 1.00 90.56 101 GLN A O 1
ATOM 793 N N . PHE A 1 102 ? 2.258 -12.730 7.925 1.00 92.38 102 PHE A N 1
ATOM 794 C CA . PHE A 1 102 ? 1.656 -13.889 8.545 1.00 92.38 102 PHE A CA 1
ATOM 795 C C . PHE A 1 102 ? 0.136 -13.810 8.404 1.00 92.38 102 PHE A C 1
ATOM 797 O O . PHE A 1 102 ? -0.434 -12.737 8.195 1.00 92.38 102 PHE A O 1
ATOM 804 N N . GLU A 1 103 ? -0.517 -14.954 8.549 1.00 93.00 103 GLU A N 1
ATOM 805 C CA . GLU A 1 103 ? -1.972 -15.062 8.602 1.00 93.00 103 GLU A CA 1
ATOM 806 C C . GLU A 1 103 ? -2.396 -15.951 9.774 1.00 93.00 103 GLU A C 1
ATOM 808 O O . GLU A 1 103 ? -1.724 -16.930 10.113 1.00 93.00 103 GLU A O 1
ATOM 813 N N . PHE A 1 104 ? -3.519 -15.603 10.394 1.00 92.94 104 PHE A N 1
ATOM 814 C CA . PHE A 1 104 ? -4.197 -16.437 11.370 1.00 92.94 104 PHE A CA 1
ATOM 815 C C . PHE A 1 104 ? -4.958 -17.559 10.663 1.00 92.94 104 PHE A C 1
ATOM 817 O O . PHE A 1 104 ? -5.698 -17.344 9.698 1.00 92.94 104 PHE A O 1
ATOM 824 N N . VAL A 1 105 ? -4.794 -18.776 11.168 1.00 91.31 105 VAL A N 1
ATOM 825 C CA . VAL A 1 105 ? -5.463 -19.972 10.670 1.00 91.31 105 VAL A CA 1
ATOM 826 C C . VAL A 1 105 ? -6.060 -20.716 11.853 1.00 91.31 105 VAL A C 1
ATOM 828 O O . VAL A 1 105 ? -5.389 -20.960 12.850 1.00 91.31 105 VAL A O 1
ATOM 831 N N . HIS A 1 106 ? -7.329 -21.095 11.726 1.00 89.94 106 HIS A N 1
ATOM 832 C CA . HIS A 1 106 ? -8.089 -21.755 12.790 1.00 89.94 106 HIS A CA 1
ATOM 833 C C . HIS A 1 106 ? -7.616 -23.183 13.078 1.00 89.94 106 HIS A C 1
ATOM 835 O O . HIS A 1 106 ? -7.803 -23.677 14.186 1.00 89.94 106 HIS A O 1
ATOM 841 N N . ASP A 1 107 ? -7.004 -23.837 12.093 1.00 89.12 107 ASP A N 1
ATOM 842 C CA . ASP A 1 107 ? -6.472 -25.186 12.222 1.00 89.12 107 ASP A CA 1
ATOM 843 C C . ASP A 1 107 ? -5.158 -25.334 11.444 1.00 89.12 107 ASP A C 1
ATOM 845 O O . ASP A 1 107 ? -5.121 -25.266 10.213 1.00 89.12 107 ASP A O 1
ATOM 849 N N . CYS A 1 108 ? -4.078 -25.542 12.190 1.00 86.94 108 CYS A N 1
ATOM 850 C CA . CYS A 1 108 ? -2.736 -25.823 11.700 1.00 86.94 108 CYS A CA 1
ATOM 851 C C . CYS A 1 108 ? -2.255 -27.221 12.116 1.00 86.94 108 CYS A C 1
ATOM 853 O O . CYS A 1 108 ? -1.082 -27.400 12.441 1.00 86.94 108 CYS A O 1
ATOM 855 N N . GLY A 1 109 ? -3.155 -28.207 12.146 1.00 86.50 109 GLY A N 1
ATOM 856 C CA . GLY A 1 109 ? -2.84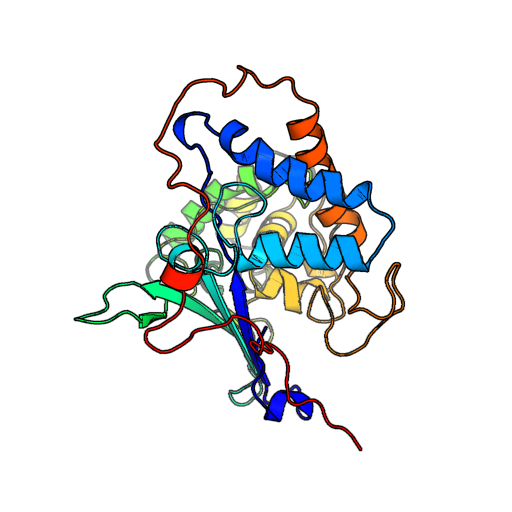8 -29.567 12.597 1.00 86.50 109 GLY A CA 1
ATOM 857 C C . GLY A 1 109 ? -3.344 -29.855 14.014 1.00 86.50 109 GLY A C 1
ATOM 858 O O . GLY A 1 109 ? -2.642 -30.493 14.795 1.00 86.50 109 GLY A O 1
ATOM 859 N N . GLY A 1 110 ? -4.550 -29.386 14.341 1.00 87.94 110 GLY A N 1
ATOM 860 C CA . GLY A 1 110 ? -5.255 -29.645 15.598 1.00 87.94 110 GLY A CA 1
ATOM 861 C C . GLY A 1 110 ? -5.434 -28.423 16.500 1.00 87.94 110 GLY A C 1
ATOM 862 O O . GLY A 1 110 ? -6.091 -28.533 17.533 1.00 87.94 110 GLY A O 1
ATOM 863 N N . SER A 1 111 ? -4.879 -27.265 16.135 1.00 89.94 111 SER A N 1
ATOM 864 C CA . SER A 1 111 ? -5.051 -26.010 16.875 1.00 89.94 111 SER A CA 1
ATOM 865 C C . SER A 1 111 ? -4.911 -24.789 15.972 1.00 89.94 111 SER A C 1
ATOM 867 O O . SER A 1 111 ? -4.236 -24.847 14.940 1.00 89.94 111 SER A O 1
ATOM 869 N N . ALA A 1 112 ? -5.479 -23.663 16.401 1.00 91.25 112 ALA A N 1
ATOM 870 C CA . ALA A 1 112 ? -5.258 -22.382 15.747 1.00 91.25 112 ALA A CA 1
ATOM 871 C C . ALA A 1 112 ? -3.781 -21.965 15.816 1.00 91.25 112 ALA A C 1
ATOM 873 O O . ALA A 1 112 ? -3.088 -22.245 16.798 1.00 91.25 112 ALA A O 1
ATOM 874 N N . CYS A 1 113 ? -3.293 -21.295 14.774 1.00 91.38 113 CYS A N 1
ATOM 875 C CA . CYS A 1 113 ? -1.935 -20.771 14.727 1.00 91.38 113 CYS A CA 1
ATOM 876 C C . CYS A 1 113 ? -1.822 -19.512 13.860 1.00 91.38 113 CYS A C 1
ATOM 878 O O . CYS A 1 113 ? -2.690 -19.205 13.044 1.00 91.38 113 CYS A O 1
ATOM 880 N N . ILE A 1 114 ? -0.704 -18.803 14.017 1.00 92.44 114 ILE A N 1
ATOM 881 C CA . ILE A 1 114 ? -0.251 -17.766 13.090 1.00 92.44 114 ILE A CA 1
ATOM 882 C C . ILE A 1 114 ? 0.845 -18.394 12.231 1.00 92.44 114 ILE A C 1
ATOM 884 O O . ILE A 1 114 ? 1.865 -18.829 12.769 1.00 92.44 114 ILE A O 1
ATOM 888 N N . LYS A 1 115 ? 0.646 -18.459 10.912 1.00 90.88 115 LYS A N 1
ATOM 889 C CA . LYS A 1 115 ? 1.628 -19.045 9.986 1.00 90.88 115 LYS A CA 1
ATOM 890 C C . LYS A 1 115 ? 2.239 -17.978 9.072 1.00 90.88 115 LYS A C 1
ATOM 892 O O . LYS A 1 115 ? 1.528 -17.052 8.679 1.00 90.88 115 LYS A O 1
ATOM 897 N N . PRO A 1 116 ? 3.524 -18.101 8.699 1.00 91.00 116 PRO A N 1
ATOM 898 C CA . PRO A 1 116 ? 4.124 -17.245 7.681 1.00 91.00 116 PRO A CA 1
ATOM 899 C C . PRO A 1 116 ? 3.392 -17.363 6.340 1.00 91.00 116 PRO A C 1
ATOM 901 O O . PRO A 1 116 ? 2.947 -18.448 5.960 1.00 91.00 116 PRO A O 1
ATOM 904 N N . THR A 1 117 ? 3.303 -16.253 5.615 1.00 89.06 117 THR A N 1
ATOM 905 C CA . THR A 1 117 ? 2.764 -16.185 4.252 1.00 89.06 117 THR A CA 1
ATOM 906 C C . THR A 1 117 ? 3.579 -15.187 3.423 1.00 89.06 117 THR A C 1
ATOM 908 O O . THR A 1 117 ? 4.443 -14.488 3.956 1.00 89.06 117 THR A O 1
ATOM 911 N N . LEU A 1 118 ? 3.359 -15.154 2.110 1.00 85.06 118 LEU A N 1
ATOM 912 C CA . LEU A 1 118 ? 4.099 -14.270 1.206 1.00 85.06 118 LEU A CA 1
ATOM 913 C C . LEU A 1 118 ? 3.609 -12.823 1.343 1.00 85.06 118 LEU A C 1
ATOM 915 O O . LEU A 1 118 ? 2.409 -12.589 1.487 1.00 85.06 118 LEU A O 1
ATOM 919 N N . LEU A 1 119 ? 4.520 -11.853 1.224 1.00 81.94 119 LEU A N 1
ATOM 920 C CA . LEU A 1 119 ? 4.154 -10.465 0.921 1.00 81.94 119 LEU A CA 1
ATOM 921 C C . LEU A 1 119 ? 3.652 -10.376 -0.525 1.00 81.94 119 LEU A C 1
ATOM 923 O O . LEU A 1 119 ? 4.446 -10.321 -1.463 1.00 81.94 119 LEU A O 1
ATOM 927 N N . LYS A 1 120 ? 2.329 -10.399 -0.692 1.00 77.88 120 LYS A N 1
ATOM 928 C CA . LYS A 1 120 ? 1.659 -10.574 -1.994 1.00 77.88 120 LYS A CA 1
ATOM 929 C C . LYS A 1 120 ? 1.839 -9.397 -2.958 1.00 77.88 120 LYS A C 1
ATOM 931 O O . LYS A 1 120 ? 1.757 -9.592 -4.163 1.00 77.88 120 LYS A O 1
ATOM 936 N N . ASP A 1 121 ? 2.158 -8.215 -2.437 1.00 78.56 121 ASP A N 1
ATOM 937 C CA . ASP A 1 121 ? 2.286 -6.977 -3.219 1.00 78.56 121 ASP A CA 1
ATOM 938 C C . ASP A 1 121 ? 3.751 -6.562 -3.459 1.00 78.56 121 ASP A C 1
ATOM 940 O O . ASP A 1 121 ? 4.024 -5.439 -3.868 1.00 78.56 121 ASP A O 1
ATOM 944 N N . ASN A 1 122 ? 4.718 -7.447 -3.181 1.00 88.50 122 ASN A N 1
ATOM 945 C CA . ASN A 1 122 ? 6.145 -7.113 -3.195 1.00 88.50 122 ASN A CA 1
ATOM 946 C C . ASN A 1 122 ? 6.927 -8.013 -4.169 1.00 88.50 122 ASN A C 1
ATOM 948 O O . ASN A 1 122 ? 7.403 -9.079 -3.762 1.00 88.50 122 ASN A O 1
ATOM 952 N N . PRO A 1 123 ? 7.061 -7.632 -5.454 1.00 91.88 123 PRO A N 1
ATOM 953 C CA . PRO A 1 123 ? 7.865 -8.380 -6.415 1.00 91.88 123 PRO A CA 1
ATOM 954 C C . PRO A 1 123 ? 9.322 -8.561 -5.991 1.00 91.88 123 PRO A C 1
ATOM 956 O O . PRO A 1 123 ? 9.918 -7.684 -5.359 1.00 91.88 123 PRO A O 1
ATOM 959 N N . PHE A 1 124 ? 9.907 -9.697 -6.375 1.00 92.56 124 PHE A N 1
ATOM 960 C CA . PHE A 1 124 ? 11.323 -9.959 -6.158 1.00 92.56 124 PHE A CA 1
ATOM 961 C C . PHE A 1 124 ? 12.189 -9.030 -7.036 1.00 92.56 124 PHE A C 1
ATOM 963 O O . PHE A 1 124 ? 12.058 -9.079 -8.263 1.00 92.56 124 PHE A O 1
ATOM 970 N N . PRO A 1 125 ? 13.068 -8.192 -6.449 1.00 92.88 125 PRO A N 1
ATOM 971 C CA . PRO A 1 125 ? 13.708 -7.094 -7.179 1.00 92.88 125 PRO A CA 1
ATOM 972 C C . PRO A 1 125 ? 14.570 -7.523 -8.373 1.00 92.88 125 PRO A C 1
ATOM 974 O O . PRO A 1 125 ? 14.533 -6.886 -9.421 1.00 92.88 125 PRO A O 1
ATOM 977 N N . GLU A 1 126 ? 15.303 -8.633 -8.270 1.00 93.88 126 GLU A N 1
ATOM 978 C CA . GLU A 1 126 ? 16.194 -9.076 -9.354 1.00 93.88 126 GLU A CA 1
ATOM 979 C C . GLU A 1 126 ? 15.435 -9.590 -10.587 1.00 93.88 126 GLU A C 1
ATOM 981 O O . GLU A 1 126 ? 16.040 -9.773 -11.640 1.00 93.88 126 GLU A O 1
ATOM 986 N N . LEU A 1 127 ? 14.113 -9.804 -10.512 1.00 95.62 127 LEU A N 1
ATOM 987 C CA . LEU A 1 127 ? 13.306 -10.138 -11.695 1.00 95.62 127 LEU A CA 1
ATOM 988 C C . LEU A 1 127 ? 13.183 -8.957 -12.672 1.00 95.62 127 LEU A C 1
ATOM 990 O O . LEU A 1 127 ? 12.861 -9.165 -13.841 1.00 95.62 127 LEU A O 1
ATOM 994 N N . PHE A 1 128 ? 13.463 -7.730 -12.219 1.00 96.62 128 PHE A N 1
ATOM 995 C CA . PHE A 1 128 ? 13.484 -6.541 -13.073 1.00 96.62 128 PHE A CA 1
ATOM 996 C C . PHE A 1 128 ? 14.741 -6.446 -13.949 1.00 96.62 128 PHE A C 1
ATOM 998 O O . PHE A 1 128 ? 14.724 -5.688 -14.916 1.00 96.62 128 PHE A O 1
ATOM 1005 N N . GLN A 1 129 ? 15.809 -7.194 -13.646 1.00 96.31 129 GLN A N 1
ATOM 1006 C CA . GLN A 1 129 ? 17.045 -7.187 -14.434 1.00 96.31 129 GLN A CA 1
ATOM 1007 C C . GLN A 1 129 ? 16.815 -7.785 -15.828 1.00 96.31 129 GLN A C 1
ATOM 1009 O O . GLN A 1 129 ? 16.162 -8.820 -15.969 1.00 96.31 129 GLN A O 1
ATOM 1014 N N . ASP A 1 130 ? 17.404 -7.168 -16.854 1.00 94.00 130 ASP A N 1
ATOM 1015 C CA . ASP A 1 130 ? 17.352 -7.648 -18.243 1.00 94.00 130 ASP A CA 1
ATOM 1016 C C . ASP A 1 130 ? 17.919 -9.078 -18.372 1.00 94.00 130 ASP A C 1
ATOM 1018 O O . ASP A 1 130 ? 17.345 -9.920 -19.062 1.00 94.00 130 ASP A O 1
ATOM 1022 N N . ASP A 1 131 ? 19.019 -9.361 -17.672 1.00 93.06 131 ASP A N 1
ATOM 1023 C CA . ASP A 1 131 ? 19.736 -10.638 -17.628 1.00 93.06 131 ASP A CA 1
ATOM 1024 C C . ASP A 1 131 ? 19.527 -11.397 -16.307 1.00 93.06 131 ASP A C 1
ATOM 1026 O O . ASP A 1 131 ? 20.396 -12.153 -15.867 1.00 93.06 131 ASP A O 1
ATOM 1030 N N . SER A 1 132 ? 18.352 -11.220 -15.691 1.00 94.56 132 SER A N 1
ATOM 1031 C CA . SER A 1 132 ? 17.990 -11.858 -14.423 1.00 94.56 132 SER A CA 1
ATOM 1032 C C . SER A 1 132 ? 18.293 -13.369 -14.419 1.00 94.56 132 SER A C 1
ATOM 1034 O O . SER A 1 132 ? 17.832 -14.099 -15.306 1.00 94.56 132 SER A O 1
ATOM 1036 N N . PRO A 1 133 ? 19.015 -13.888 -13.406 1.00 92.62 133 PRO A N 1
ATOM 1037 C CA . PRO A 1 133 ? 19.416 -15.294 -13.357 1.00 92.62 133 PRO A CA 1
ATOM 1038 C C . PRO A 1 133 ? 18.286 -16.237 -12.907 1.00 92.62 133 PRO A C 1
ATOM 1040 O O . PRO A 1 133 ? 18.488 -17.453 -12.832 1.00 92.62 133 PRO A O 1
ATOM 1043 N N . TRP A 1 134 ? 17.108 -15.706 -12.563 1.00 92.69 134 TRP A N 1
ATOM 1044 C CA . TRP A 1 134 ? 16.051 -16.465 -11.899 1.00 92.69 134 TRP A CA 1
ATOM 1045 C C . TRP A 1 134 ? 15.098 -17.156 -12.876 1.00 92.69 134 TRP A C 1
ATOM 1047 O O . TRP A 1 134 ? 14.619 -16.542 -13.837 1.00 92.69 134 TRP A O 1
ATOM 1057 N N . PRO A 1 135 ? 14.720 -18.420 -12.600 1.00 85.75 135 PRO A N 1
ATOM 1058 C CA . PRO A 1 135 ? 13.637 -19.070 -13.321 1.00 85.75 135 PRO A CA 1
ATOM 1059 C C . PRO A 1 135 ? 12.351 -18.240 -13.210 1.00 85.75 135 PRO A C 1
ATOM 1061 O O . PRO A 1 135 ? 11.881 -17.959 -12.112 1.00 85.75 135 PRO A O 1
ATOM 1064 N N . GLY A 1 136 ? 11.775 -17.863 -14.352 1.00 89.12 136 GLY A N 1
ATOM 1065 C CA . GLY A 1 136 ? 10.545 -17.069 -14.405 1.00 89.12 136 GLY A CA 1
ATOM 1066 C C . GLY A 1 136 ? 10.742 -15.567 -14.615 1.00 89.12 136 GLY A C 1
ATOM 1067 O O . GLY A 1 136 ? 9.736 -14.872 -14.703 1.00 89.12 136 GLY A O 1
ATOM 1068 N N . ALA A 1 137 ? 11.975 -15.071 -14.769 1.00 94.12 137 ALA A N 1
ATOM 1069 C CA . ALA A 1 137 ? 12.228 -13.664 -15.095 1.00 94.12 137 ALA A CA 1
ATOM 1070 C C . ALA A 1 137 ? 11.497 -13.199 -16.365 1.00 94.12 137 ALA A C 1
ATOM 1072 O O . ALA A 1 137 ? 10.806 -12.187 -16.339 1.00 94.12 137 ALA A O 1
ATOM 1073 N N . GLU A 1 138 ? 11.551 -13.977 -17.449 1.00 94.75 138 GLU A N 1
ATOM 1074 C CA . GLU A 1 138 ? 10.823 -13.656 -18.686 1.00 94.75 138 GLU A CA 1
ATOM 1075 C C . GLU A 1 138 ? 9.305 -13.568 -18.447 1.00 94.75 138 GLU A C 1
ATOM 1077 O O . GLU A 1 138 ? 8.661 -12.604 -18.857 1.00 94.75 138 GLU A O 1
ATOM 1082 N N . ALA A 1 139 ? 8.740 -14.522 -17.700 1.00 95.81 139 ALA A N 1
ATOM 1083 C CA . ALA A 1 139 ? 7.319 -14.526 -17.356 1.00 95.81 139 ALA A CA 1
ATOM 1084 C C . ALA A 1 139 ? 6.933 -13.340 -16.455 1.00 95.81 139 ALA A C 1
ATOM 1086 O O . ALA A 1 139 ? 5.862 -12.758 -16.630 1.00 95.81 139 ALA A O 1
ATOM 1087 N N . PHE A 1 140 ? 7.803 -12.961 -15.516 1.00 96.31 140 PHE A N 1
ATOM 1088 C CA . PHE A 1 140 ? 7.628 -11.770 -14.693 1.00 96.31 140 PHE A CA 1
ATOM 1089 C C . PHE A 1 140 ? 7.644 -10.503 -15.546 1.00 96.31 140 PHE A C 1
ATOM 1091 O O . PHE A 1 140 ? 6.751 -9.674 -15.416 1.00 96.31 140 PHE A O 1
ATOM 1098 N N . GLN A 1 141 ? 8.620 -10.353 -16.439 1.00 96.94 141 GLN A N 1
ATOM 1099 C CA . GLN A 1 141 ? 8.739 -9.177 -17.296 1.00 96.94 141 GLN A CA 1
ATOM 1100 C C . GLN A 1 141 ? 7.526 -9.046 -18.224 1.00 96.94 141 GLN A C 1
ATOM 1102 O O . GLN A 1 141 ? 6.975 -7.956 -18.374 1.00 96.94 141 GLN A O 1
ATOM 1107 N N . GLU A 1 142 ? 7.042 -10.153 -18.795 1.00 96.38 142 GLU A N 1
ATOM 1108 C CA . GLU A 1 142 ? 5.786 -10.166 -19.549 1.00 96.38 142 GLU A CA 1
ATOM 1109 C C . GLU A 1 142 ? 4.577 -9.789 -18.690 1.00 96.38 142 GLU A C 1
ATOM 1111 O O . GLU A 1 142 ? 3.690 -9.069 -19.151 1.00 96.38 142 GLU A O 1
ATOM 1116 N N . TRP A 1 143 ? 4.510 -10.283 -17.453 1.00 96.00 143 TRP A N 1
ATOM 1117 C CA . TRP A 1 143 ? 3.466 -9.902 -16.507 1.00 96.00 143 TRP A CA 1
ATOM 1118 C C . TRP A 1 143 ? 3.538 -8.408 -16.174 1.00 96.00 143 TRP A C 1
ATOM 1120 O O . TRP A 1 143 ? 2.505 -7.741 -16.210 1.00 96.00 143 TRP A O 1
ATOM 1130 N N . PHE A 1 144 ? 4.733 -7.870 -15.926 1.00 97.56 144 PHE A N 1
ATOM 1131 C CA . PHE A 1 144 ? 4.955 -6.472 -15.567 1.00 97.56 144 PHE A CA 1
ATOM 1132 C C . PHE A 1 144 ? 4.556 -5.534 -16.706 1.00 97.56 144 PHE A C 1
ATOM 1134 O O . PHE A 1 144 ? 3.855 -4.550 -16.482 1.00 97.56 144 PHE A O 1
ATOM 1141 N N . VAL A 1 145 ? 4.901 -5.876 -17.952 1.00 98.25 145 VAL A N 1
ATOM 1142 C CA . VAL A 1 145 ? 4.468 -5.117 -19.137 1.00 98.25 145 VAL A CA 1
ATOM 1143 C C . VAL A 1 145 ? 2.935 -5.051 -19.229 1.00 98.25 145 VAL A C 1
ATOM 1145 O O . VAL A 1 145 ? 2.383 -4.021 -19.609 1.00 98.25 145 VAL A O 1
ATOM 1148 N N . ARG A 1 146 ? 2.208 -6.096 -18.802 1.00 97.31 146 ARG A N 1
ATOM 1149 C CA . ARG A 1 146 ? 0.731 -6.068 -18.731 1.00 97.31 146 ARG A CA 1
ATOM 1150 C C . ARG A 1 146 ? 0.188 -5.196 -17.595 1.00 97.31 146 ARG A C 1
ATOM 1152 O O . ARG A 1 146 ? -0.993 -4.863 -17.627 1.00 97.31 146 ARG A O 1
ATOM 1159 N N . GLN A 1 147 ? 1.014 -4.819 -16.616 1.00 96.75 147 GLN A N 1
ATOM 1160 C CA . GLN A 1 147 ? 0.631 -3.894 -15.545 1.00 96.75 147 GLN A CA 1
ATOM 1161 C C . GLN A 1 147 ? 0.739 -2.425 -15.962 1.00 96.75 147 GLN A C 1
ATOM 1163 O O . GLN A 1 147 ? 0.152 -1.579 -15.293 1.00 96.75 147 GLN A O 1
ATOM 1168 N N . VAL A 1 148 ? 1.436 -2.100 -17.060 1.00 98.44 148 VAL A N 1
ATOM 1169 C CA . VAL A 1 148 ? 1.648 -0.710 -17.510 1.00 98.44 148 VAL A CA 1
ATOM 1170 C C . VAL A 1 148 ? 0.341 0.098 -17.592 1.00 98.44 148 VAL A C 1
ATOM 1172 O O . VAL A 1 148 ? 0.316 1.186 -17.022 1.00 98.44 148 VAL A O 1
ATOM 1175 N N . PRO A 1 149 ? -0.784 -0.421 -18.131 1.00 97.25 149 PRO A N 1
ATOM 1176 C CA . PRO A 1 149 ? -2.060 0.309 -18.138 1.00 97.25 149 PRO A CA 1
ATOM 1177 C C . PRO A 1 149 ? -2.642 0.626 -16.745 1.00 97.25 149 PRO A C 1
ATOM 1179 O O . PRO A 1 149 ? -3.437 1.559 -16.594 1.00 97.25 149 PRO A O 1
ATOM 1182 N N . ASN A 1 150 ? -2.290 -0.162 -15.723 1.00 96.88 150 ASN A N 1
ATOM 1183 C CA . ASN A 1 150 ? -2.667 0.093 -14.329 1.00 96.88 150 ASN A CA 1
ATOM 1184 C C . ASN A 1 150 ? -1.695 1.075 -13.665 1.00 96.88 150 ASN A C 1
ATOM 1186 O O . ASN A 1 150 ? -2.109 1.882 -12.838 1.00 96.88 150 ASN A O 1
ATOM 1190 N N . LEU A 1 151 ? -0.419 1.033 -14.046 1.00 96.94 151 LEU A N 1
ATOM 1191 C CA . LEU A 1 151 ? 0.622 1.900 -13.506 1.00 96.94 151 LEU A CA 1
ATOM 1192 C C . LEU A 1 151 ? 0.591 3.307 -14.114 1.00 96.94 151 LEU A C 1
ATOM 1194 O O . LEU A 1 151 ? 0.896 4.267 -13.419 1.00 96.94 151 LEU A O 1
ATOM 1198 N N . GLU A 1 152 ? 0.159 3.478 -15.364 1.00 96.62 152 GLU A N 1
ATOM 1199 C CA . GLU A 1 152 ? 0.119 4.782 -16.048 1.00 96.62 152 GLU A CA 1
ATOM 1200 C C . GLU A 1 152 ? -1.081 5.671 -15.658 1.00 96.62 152 GLU A C 1
ATOM 1202 O O . GLU A 1 152 ? -1.264 6.753 -16.211 1.00 96.62 152 GLU A O 1
ATOM 1207 N N . LYS A 1 153 ? -1.903 5.267 -14.678 1.00 94.25 153 LYS A N 1
ATOM 1208 C CA . LYS A 1 153 ? -3.059 6.059 -14.216 1.00 94.25 153 LYS A CA 1
ATOM 1209 C C . LYS A 1 153 ? -2.633 7.444 -13.717 1.00 94.25 153 LYS A C 1
ATOM 1211 O O . LYS A 1 153 ? -1.665 7.579 -12.973 1.00 94.25 153 LYS A O 1
ATOM 1216 N N . ALA A 1 154 ? -3.387 8.475 -14.091 1.00 90.19 154 ALA A N 1
ATOM 1217 C CA . ALA A 1 154 ? -3.113 9.867 -13.732 1.00 90.19 154 ALA A CA 1
ATOM 1218 C C . ALA A 1 154 ? -3.553 10.190 -12.288 1.00 90.19 154 ALA A C 1
ATOM 1220 O O . ALA A 1 154 ? -4.498 10.944 -12.065 1.00 90.19 154 ALA A O 1
ATOM 1221 N N . GLY A 1 155 ? -2.895 9.580 -11.299 1.00 89.88 155 GLY A N 1
ATOM 1222 C CA . GLY A 1 155 ? -3.112 9.872 -9.883 1.00 89.88 155 GLY A CA 1
ATOM 1223 C C . GLY A 1 155 ? -2.434 8.869 -8.955 1.00 89.88 155 GLY A C 1
ATOM 1224 O O . GLY A 1 155 ? -2.585 7.662 -9.134 1.00 89.88 155 GLY A O 1
ATOM 1225 N N . SER A 1 156 ? -1.758 9.362 -7.914 1.00 90.25 156 SER A N 1
ATOM 1226 C CA . SER A 1 156 ? -1.038 8.523 -6.940 1.00 90.25 156 SER A CA 1
ATOM 1227 C C . SER A 1 156 ? -1.942 7.614 -6.102 1.00 90.25 156 SER A C 1
ATOM 1229 O O . SER A 1 156 ? -1.482 6.636 -5.531 1.00 90.25 156 SER A O 1
ATOM 1231 N N . ASN A 1 157 ? -3.241 7.916 -6.053 1.00 91.19 157 ASN A N 1
ATOM 1232 C CA . ASN A 1 157 ? -4.255 7.064 -5.432 1.00 91.19 157 ASN A CA 1
ATOM 1233 C C . ASN A 1 157 ? -4.861 6.024 -6.393 1.00 91.19 157 ASN A C 1
ATOM 1235 O O . ASN A 1 157 ? -5.653 5.190 -5.963 1.00 91.19 157 ASN A O 1
ATOM 1239 N N . LEU A 1 158 ? -4.573 6.121 -7.695 1.00 92.00 158 LEU A N 1
ATOM 1240 C CA . LEU A 1 158 ? -5.305 5.404 -8.742 1.00 92.00 158 LEU A CA 1
ATOM 1241 C C . LEU A 1 158 ? -4.480 4.319 -9.426 1.00 92.00 158 LEU A C 1
ATOM 1243 O O . LEU A 1 158 ? -5.066 3.407 -10.009 1.00 92.00 158 LEU A O 1
ATOM 1247 N N . PHE A 1 159 ? -3.150 4.431 -9.415 1.00 93.50 159 PHE A N 1
ATOM 1248 C CA . PHE A 1 159 ? -2.307 3.382 -9.968 1.00 93.50 159 PHE A CA 1
ATOM 1249 C C . PHE A 1 159 ? -2.191 2.202 -9.004 1.00 93.50 159 PHE A C 1
ATOM 1251 O O . PHE A 1 159 ? -2.213 2.360 -7.786 1.00 93.50 159 PHE A O 1
ATOM 1258 N N . PHE A 1 160 ? -2.067 1.004 -9.564 1.00 93.25 160 PHE A N 1
ATOM 1259 C CA . PHE A 1 160 ? -1.937 -0.240 -8.810 1.00 93.25 160 PHE A CA 1
ATOM 1260 C C . PHE A 1 160 ? -1.271 -1.316 -9.674 1.00 93.25 160 PHE A C 1
ATOM 1262 O O . PHE A 1 160 ? -1.121 -1.158 -10.886 1.00 93.25 160 PHE A O 1
ATOM 1269 N N . THR A 1 161 ? -0.924 -2.440 -9.057 1.00 90.94 161 THR A N 1
ATOM 1270 C CA . THR A 1 161 ? -0.610 -3.700 -9.741 1.00 90.94 161 THR A CA 1
ATOM 1271 C C . THR A 1 161 ? -1.609 -4.760 -9.309 1.00 90.94 161 THR A C 1
ATOM 1273 O O . THR A 1 161 ? -2.179 -4.687 -8.221 1.00 90.94 161 THR A O 1
ATOM 1276 N N . THR A 1 162 ? -1.837 -5.768 -10.144 1.00 87.81 162 THR A N 1
ATOM 1277 C CA . THR A 1 162 ? -2.531 -6.980 -9.685 1.00 87.81 162 THR A CA 1
ATOM 1278 C C . THR A 1 162 ? -1.648 -7.784 -8.726 1.00 87.81 162 THR A C 1
ATOM 1280 O O . THR A 1 162 ? -0.452 -7.513 -8.632 1.00 87.81 162 THR A O 1
ATOM 1283 N N . ASP A 1 163 ? -2.219 -8.809 -8.082 1.00 81.31 163 ASP A N 1
ATOM 1284 C CA . ASP A 1 163 ? -1.464 -9.770 -7.264 1.00 81.31 163 ASP A CA 1
ATOM 1285 C C . ASP A 1 163 ? -0.221 -10.266 -8.022 1.00 81.31 163 ASP A C 1
ATOM 1287 O O . ASP A 1 163 ? -0.298 -10.700 -9.180 1.00 81.31 163 ASP A O 1
ATOM 1291 N N . VAL A 1 164 ? 0.927 -10.150 -7.359 1.00 83.88 164 VAL A N 1
ATOM 1292 C CA . VAL A 1 164 ? 2.249 -10.511 -7.876 1.00 83.88 164 VAL A CA 1
ATOM 1293 C C . VAL A 1 164 ? 2.421 -12.034 -7.905 1.00 83.88 164 VAL A C 1
ATOM 1295 O O . VAL A 1 164 ? 3.226 -12.571 -8.671 1.00 83.88 164 VAL A O 1
ATOM 1298 N N . GLY A 1 165 ? 1.643 -12.753 -7.092 1.00 83.94 165 GLY A N 1
ATOM 1299 C CA . GLY A 1 165 ? 1.564 -14.204 -7.085 1.00 83.94 165 GLY A CA 1
ATOM 1300 C C . GLY A 1 165 ? 2.924 -14.863 -6.868 1.00 83.94 165 GLY A C 1
ATOM 1301 O O . GLY A 1 165 ? 3.596 -14.655 -5.859 1.00 83.94 165 GLY A O 1
ATOM 1302 N N . THR A 1 166 ? 3.342 -15.685 -7.830 1.00 85.25 166 THR A N 1
ATOM 1303 C CA . THR A 1 166 ? 4.586 -16.465 -7.750 1.00 85.25 166 THR A CA 1
ATOM 1304 C C . THR A 1 166 ? 5.858 -15.627 -7.856 1.00 85.25 166 THR A C 1
ATOM 1306 O O . THR A 1 166 ? 6.937 -16.165 -7.631 1.00 85.25 166 THR A O 1
ATOM 1309 N N . PHE A 1 167 ? 5.757 -14.340 -8.200 1.00 90.75 167 PHE A N 1
ATOM 1310 C CA . PHE A 1 167 ? 6.908 -13.437 -8.305 1.00 90.75 167 PHE A CA 1
ATOM 1311 C C . PHE A 1 167 ? 7.192 -12.671 -7.006 1.00 90.75 167 PHE A C 1
ATOM 1313 O O . PHE A 1 167 ? 8.084 -11.823 -6.975 1.00 90.75 167 PHE A O 1
ATOM 1320 N N . ALA A 1 168 ? 6.429 -12.936 -5.942 1.00 88.25 168 ALA A N 1
ATOM 1321 C CA . ALA A 1 168 ? 6.600 -12.285 -4.652 1.00 88.25 168 ALA A CA 1
ATOM 1322 C C . ALA A 1 168 ? 7.963 -12.623 -4.026 1.00 88.25 168 ALA A C 1
ATOM 1324 O O . ALA A 1 168 ? 8.399 -13.773 -4.024 1.00 88.25 168 ALA A O 1
ATOM 1325 N N . SER A 1 169 ? 8.601 -11.635 -3.400 1.00 85.75 169 SER A N 1
ATOM 1326 C CA . SER A 1 169 ? 9.891 -11.788 -2.712 1.00 85.75 169 SER A CA 1
ATOM 1327 C C . SER A 1 169 ? 9.810 -12.627 -1.426 1.00 85.75 169 SER A C 1
ATOM 1329 O O . SER A 1 169 ? 10.829 -12.931 -0.806 1.00 85.75 169 SER A O 1
ATOM 1331 N N . GLY A 1 170 ? 8.595 -12.959 -0.977 1.00 83.50 170 GLY A N 1
ATOM 1332 C CA . GLY A 1 170 ? 8.306 -13.638 0.287 1.00 83.50 170 GLY A CA 1
ATOM 1333 C C . GLY A 1 170 ? 8.440 -12.727 1.509 1.00 83.50 170 GLY A C 1
ATOM 1334 O O . GLY A 1 170 ? 7.506 -12.636 2.304 1.00 83.50 170 GLY A O 1
ATOM 1335 N N . ALA A 1 171 ? 9.559 -12.015 1.625 1.00 82.25 171 ALA A N 1
ATOM 1336 C CA . ALA A 1 171 ? 9.826 -10.979 2.620 1.00 82.25 171 ALA A CA 1
ATOM 1337 C C . ALA A 1 171 ? 10.380 -9.720 1.932 1.00 82.25 171 ALA A C 1
ATOM 1339 O O . ALA A 1 171 ? 11.019 -9.822 0.884 1.00 82.25 171 ALA A O 1
ATOM 1340 N N . SER A 1 172 ? 10.155 -8.541 2.511 1.00 83.69 172 SER A N 1
ATOM 1341 C CA . SER A 1 172 ? 10.810 -7.315 2.054 1.00 83.69 172 SER A CA 1
ATOM 1342 C C . SER A 1 172 ? 12.080 -7.204 2.865 1.00 83.69 172 SER A C 1
ATOM 1344 O O . SER A 1 172 ? 11.995 -6.940 4.057 1.00 83.69 172 SER A O 1
ATOM 1346 N N . ASN A 1 173 ? 13.224 -7.475 2.250 1.00 81.19 173 ASN A N 1
ATOM 1347 C CA . ASN A 1 173 ? 14.526 -7.280 2.872 1.00 81.19 173 ASN A CA 1
ATOM 1348 C C . ASN A 1 173 ? 15.137 -6.053 2.208 1.00 81.19 173 ASN A C 1
ATOM 1350 O O . ASN A 1 173 ? 15.445 -6.115 1.019 1.00 81.19 173 ASN A O 1
ATOM 1354 N N . SER A 1 174 ? 15.263 -4.964 2.956 1.00 78.56 174 SER A N 1
ATOM 1355 C CA . SER A 1 174 ? 15.881 -3.747 2.455 1.00 78.56 174 SER A CA 1
ATOM 1356 C C . SER A 1 174 ? 17.315 -3.674 2.942 1.00 78.56 174 SER A C 1
ATOM 1358 O O . SER A 1 174 ? 17.594 -3.680 4.145 1.00 78.56 174 SER A O 1
ATOM 1360 N N . GLU A 1 175 ? 18.221 -3.671 1.973 1.00 71.62 175 GLU A N 1
ATOM 1361 C CA . GLU A 1 175 ? 19.654 -3.509 2.156 1.00 71.62 175 GLU A CA 1
ATOM 1362 C C . GLU A 1 175 ? 20.197 -2.746 0.941 1.00 71.62 175 GLU A C 1
ATOM 1364 O O . GLU A 1 175 ? 20.242 -3.265 -0.179 1.00 71.62 175 GLU A O 1
ATOM 1369 N N . GLY A 1 176 ? 20.586 -1.489 1.164 1.00 78.75 176 GLY A N 1
ATOM 1370 C CA . GLY A 1 176 ? 21.112 -0.616 0.117 1.00 78.75 176 GLY A CA 1
ATOM 1371 C C . GLY A 1 176 ? 20.125 -0.409 -1.034 1.00 78.75 176 GLY A C 1
ATOM 1372 O O . GLY A 1 176 ? 19.017 0.074 -0.840 1.00 78.75 176 GLY A O 1
ATOM 1373 N N . GLU A 1 177 ? 20.550 -0.758 -2.247 1.00 85.25 177 GLU A N 1
ATOM 1374 C CA . GLU A 1 177 ? 19.785 -0.552 -3.486 1.00 85.25 177 GLU A CA 1
ATOM 1375 C C . GLU A 1 177 ? 19.115 -1.839 -3.998 1.00 85.25 177 GLU A C 1
ATOM 1377 O O . GLU A 1 177 ? 18.521 -1.846 -5.078 1.00 85.25 177 GLU A O 1
ATOM 1382 N N . PHE A 1 178 ? 19.216 -2.949 -3.253 1.00 88.31 178 PHE A N 1
ATOM 1383 C CA . PHE A 1 178 ? 18.730 -4.256 -3.701 1.00 88.31 178 PHE A CA 1
ATOM 1384 C C . PHE A 1 178 ? 17.248 -4.226 -4.094 1.00 88.31 178 PHE A C 1
ATOM 1386 O O . PHE A 1 178 ? 16.863 -4.732 -5.141 1.00 88.31 178 PHE A O 1
ATOM 1393 N N . ASP A 1 179 ? 16.417 -3.595 -3.279 1.00 88.81 179 ASP A N 1
ATOM 1394 C CA . ASP A 1 179 ? 14.969 -3.491 -3.440 1.00 88.81 179 ASP A CA 1
ATOM 1395 C C . ASP A 1 179 ? 14.515 -2.265 -4.246 1.00 88.81 179 ASP A C 1
ATOM 1397 O O . ASP A 1 179 ? 13.317 -2.008 -4.360 1.00 88.81 179 ASP A O 1
ATOM 1401 N N . ASN A 1 180 ? 15.447 -1.541 -4.873 1.00 92.81 180 ASN A N 1
ATOM 1402 C CA . ASN A 1 180 ? 15.123 -0.451 -5.783 1.00 92.81 180 ASN A CA 1
ATOM 1403 C C . ASN A 1 180 ? 14.916 -0.976 -7.215 1.00 92.81 180 ASN A C 1
ATOM 1405 O O . ASN A 1 180 ? 15.870 -1.210 -7.958 1.00 92.81 180 ASN A O 1
ATOM 1409 N N . TYR A 1 181 ? 13.658 -1.116 -7.640 1.00 94.69 181 TYR A N 1
ATOM 1410 C CA . TYR A 1 181 ? 13.312 -1.667 -8.960 1.00 94.69 181 TYR A CA 1
ATOM 1411 C C . TYR A 1 181 ? 13.883 -0.876 -10.136 1.00 94.69 181 TYR A C 1
ATOM 1413 O O . TYR A 1 181 ? 14.225 -1.468 -11.160 1.00 94.69 181 TYR A O 1
ATOM 1421 N N . ARG A 1 182 ? 14.023 0.448 -9.999 1.00 93.94 182 ARG A N 1
ATOM 1422 C CA . ARG A 1 182 ? 14.616 1.290 -11.041 1.00 93.94 182 ARG A CA 1
ATOM 1423 C C . ARG A 1 182 ? 16.085 0.932 -11.239 1.00 93.94 182 ARG A C 1
ATOM 1425 O O . ARG A 1 182 ? 16.491 0.702 -12.374 1.00 93.94 182 ARG A O 1
ATOM 1432 N N . ILE A 1 183 ? 16.842 0.799 -10.152 1.00 93.88 183 ILE A N 1
ATOM 1433 C CA . ILE A 1 183 ? 18.253 0.390 -10.190 1.00 93.88 183 ILE A CA 1
ATOM 1434 C C . ILE A 1 183 ? 18.386 -1.050 -10.697 1.00 93.88 183 ILE A C 1
ATOM 1436 O O . ILE A 1 183 ? 19.190 -1.303 -11.592 1.00 93.88 183 ILE A O 1
ATOM 1440 N N . GLN A 1 184 ? 17.547 -1.969 -10.208 1.00 95.19 184 GLN A N 1
ATOM 1441 C CA . GLN A 1 184 ? 17.536 -3.366 -10.658 1.00 95.19 184 GLN A CA 1
ATOM 1442 C C . GLN A 1 184 ? 17.236 -3.503 -12.153 1.00 95.19 184 GLN A C 1
ATOM 1444 O O . GLN A 1 184 ? 17.846 -4.319 -12.833 1.00 95.19 184 GLN A O 1
ATOM 1449 N N . SER A 1 185 ? 16.338 -2.679 -12.698 1.00 96.06 185 SER A N 1
ATOM 1450 C CA . SER A 1 185 ? 16.034 -2.688 -14.133 1.00 96.06 185 SER A CA 1
ATOM 1451 C C . SER A 1 185 ? 17.141 -2.105 -15.017 1.00 96.06 185 SER A C 1
ATOM 1453 O O . SER A 1 185 ? 17.050 -2.176 -16.244 1.00 96.06 185 SER A O 1
ATOM 1455 N N . GLY A 1 186 ? 18.160 -1.481 -14.417 1.00 93.56 186 GLY A N 1
ATOM 1456 C CA . GLY A 1 186 ? 19.118 -0.643 -15.123 1.00 93.56 186 GLY A CA 1
ATOM 1457 C C . GLY A 1 186 ? 18.475 0.613 -15.725 1.00 93.56 186 GLY A C 1
ATOM 1458 O O . GLY A 1 186 ? 17.341 0.983 -15.428 1.00 93.56 186 GLY A O 1
ATOM 1459 N N . PHE A 1 187 ? 19.213 1.290 -16.607 1.00 93.12 187 PHE A N 1
ATOM 1460 C CA . PHE A 1 187 ? 18.771 2.544 -17.247 1.00 93.12 187 PHE A CA 1
ATOM 1461 C C . PHE A 1 187 ? 18.568 2.414 -18.763 1.00 93.12 187 PHE A C 1
ATOM 1463 O O . PHE A 1 187 ? 18.204 3.371 -19.444 1.00 93.12 187 PHE A O 1
ATOM 1470 N N . SER A 1 188 ? 18.782 1.217 -19.298 1.00 92.56 188 SER A N 1
ATOM 1471 C CA . SER A 1 188 ? 18.564 0.825 -20.688 1.00 92.56 188 SER A CA 1
ATOM 1472 C C . SER A 1 188 ? 18.321 -0.683 -20.727 1.00 92.56 188 SER A C 1
ATOM 1474 O O . SER A 1 188 ? 18.523 -1.358 -19.722 1.00 92.56 188 SER A O 1
ATOM 1476 N N . GLY A 1 189 ? 17.862 -1.211 -21.860 1.00 95.50 189 GLY A N 1
ATOM 1477 C CA . GLY A 1 189 ? 17.637 -2.647 -21.995 1.00 95.50 189 GLY A CA 1
ATOM 1478 C C . GLY A 1 189 ? 16.352 -2.999 -22.723 1.00 95.50 189 GLY A C 1
ATOM 1479 O O . GLY A 1 189 ? 15.502 -2.148 -22.995 1.00 95.50 189 GLY A O 1
ATOM 1480 N N . SER A 1 190 ? 16.227 -4.278 -23.054 1.00 96.69 190 SER A N 1
ATOM 1481 C CA . SER A 1 190 ? 15.089 -4.822 -23.787 1.00 96.69 190 SER A CA 1
ATOM 1482 C C . SER A 1 190 ? 13.811 -4.834 -22.949 1.00 96.69 190 SER A C 1
ATOM 1484 O O . SER A 1 190 ? 12.745 -4.523 -23.480 1.00 96.69 190 SER A O 1
ATOM 1486 N N . PHE A 1 191 ? 13.893 -5.120 -21.647 1.00 97.62 191 PHE A N 1
ATOM 1487 C CA . PHE A 1 191 ? 12.742 -5.079 -20.752 1.00 97.62 191 PHE A CA 1
ATOM 1488 C C . PHE A 1 191 ? 12.207 -3.656 -20.622 1.00 97.62 191 PHE A C 1
ATOM 1490 O O . PHE A 1 191 ? 11.023 -3.414 -20.848 1.00 97.62 191 PHE A O 1
ATOM 1497 N N . ARG A 1 192 ? 13.088 -2.688 -20.355 1.00 97.81 192 ARG A N 1
ATOM 1498 C CA . ARG A 1 192 ? 12.711 -1.272 -20.256 1.00 97.81 192 ARG A CA 1
ATOM 1499 C C . ARG A 1 192 ? 12.136 -0.729 -21.559 1.00 97.81 192 ARG A C 1
ATOM 1501 O O . ARG A 1 192 ? 11.183 0.043 -21.513 1.00 97.81 192 ARG A O 1
ATOM 1508 N N . GLN A 1 193 ? 12.651 -1.166 -22.711 1.00 98.31 193 GLN A N 1
ATOM 1509 C CA . GLN A 1 193 ? 12.056 -0.823 -24.003 1.00 98.31 193 GLN A CA 1
ATOM 1510 C C . GLN A 1 193 ? 10.632 -1.381 -24.128 1.00 98.31 193 GLN A C 1
ATOM 1512 O O . GLN A 1 193 ? 9.735 -0.639 -24.503 1.00 98.31 193 GLN A O 1
ATOM 1517 N N . LYS A 1 194 ? 10.388 -2.640 -23.732 1.00 98.38 194 LYS A N 1
ATOM 1518 C CA . LYS A 1 194 ? 9.028 -3.215 -23.718 1.00 98.38 194 LYS A CA 1
ATOM 1519 C C . LYS A 1 194 ? 8.084 -2.456 -22.780 1.00 98.38 194 LYS A C 1
ATOM 1521 O O . LYS A 1 194 ? 6.917 -2.284 -23.116 1.00 98.38 194 LYS A O 1
ATOM 1526 N N . VAL A 1 195 ? 8.574 -1.999 -21.623 1.00 98.62 195 VAL A N 1
ATOM 1527 C CA . VAL A 1 195 ? 7.801 -1.136 -20.714 1.00 98.62 195 VAL A CA 1
ATOM 1528 C C . VAL A 1 195 ? 7.474 0.186 -21.404 1.00 98.62 195 VAL A C 1
ATOM 1530 O O . VAL A 1 195 ? 6.311 0.569 -21.434 1.00 98.62 195 VAL A O 1
ATOM 1533 N N . GLN A 1 196 ? 8.467 0.847 -22.006 1.00 98.31 196 GLN A N 1
ATOM 1534 C CA . GLN A 1 196 ? 8.277 2.110 -22.720 1.00 98.31 196 GLN A CA 1
ATOM 1535 C C . GLN A 1 196 ? 7.291 1.983 -23.889 1.00 98.31 196 GLN A C 1
ATOM 1537 O O . GLN A 1 196 ? 6.465 2.870 -24.078 1.00 98.31 196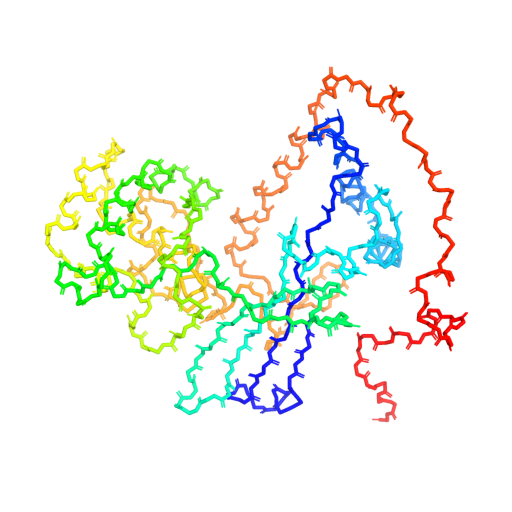 GLN A O 1
ATOM 1542 N N . ASP A 1 197 ? 7.358 0.889 -24.648 1.00 98.38 197 ASP A N 1
ATOM 1543 C CA . ASP A 1 197 ? 6.487 0.621 -25.798 1.00 98.38 197 ASP A CA 1
ATOM 1544 C C . ASP A 1 197 ? 5.033 0.338 -25.384 1.00 98.38 197 ASP A C 1
ATOM 1546 O O . ASP A 1 197 ? 4.114 0.527 -26.181 1.00 98.38 197 ASP A O 1
ATOM 1550 N N . ALA A 1 198 ? 4.812 -0.122 -24.148 1.00 98.38 198 ALA A N 1
ATOM 1551 C CA . ALA A 1 198 ? 3.482 -0.379 -23.601 1.00 98.38 198 ALA A CA 1
ATOM 1552 C C . ALA A 1 198 ? 2.811 0.870 -23.004 1.00 98.38 198 ALA A C 1
ATOM 1554 O O . ALA A 1 198 ? 1.609 0.833 -22.739 1.00 98.38 198 ALA A O 1
ATOM 1555 N N . ILE A 1 199 ? 3.560 1.957 -22.795 1.00 98.50 199 ILE A N 1
ATOM 1556 C CA . ILE A 1 199 ? 3.022 3.230 -22.306 1.00 98.50 199 ILE A CA 1
ATOM 1557 C C . ILE A 1 199 ? 2.175 3.869 -23.404 1.00 98.50 199 ILE A C 1
ATOM 1559 O O . ILE A 1 199 ? 2.622 4.051 -24.538 1.00 98.50 199 ILE A O 1
ATOM 1563 N N . THR A 1 200 ? 0.955 4.257 -23.049 1.00 97.31 200 THR A N 1
ATOM 1564 C CA . THR A 1 200 ? 0.038 4.962 -23.951 1.00 97.31 200 THR A CA 1
ATOM 1565 C C . THR A 1 200 ? -0.106 6.437 -23.601 1.00 97.31 200 THR A C 1
ATOM 1567 O O . THR A 1 200 ? -0.433 7.243 -24.477 1.00 97.31 200 THR A O 1
ATOM 1570 N N . LEU A 1 201 ? 0.169 6.810 -22.346 1.00 94.31 201 LEU A N 1
ATOM 1571 C CA . LEU A 1 201 ? 0.077 8.192 -21.888 1.00 94.31 201 LEU A CA 1
ATOM 1572 C C . LEU A 1 201 ? 1.306 9.014 -22.337 1.00 94.31 201 LEU A C 1
ATOM 1574 O O . LEU A 1 201 ? 2.435 8.689 -21.959 1.00 94.31 201 LEU A O 1
ATOM 1578 N N . PRO A 1 202 ? 1.131 10.084 -23.141 1.00 92.00 202 PRO A N 1
ATOM 1579 C CA . PRO A 1 202 ? 2.254 10.884 -23.623 1.00 92.00 202 PRO A CA 1
ATOM 1580 C C . PRO A 1 202 ? 3.006 11.566 -22.481 1.00 92.00 202 PRO A C 1
ATOM 1582 O O . PRO A 1 202 ? 2.387 12.158 -21.608 1.00 92.00 202 PRO A O 1
ATOM 1585 N N . GLY A 1 203 ? 4.338 11.561 -22.546 1.00 91.81 203 GLY A N 1
ATOM 1586 C CA . GLY A 1 203 ? 5.194 12.225 -21.556 1.00 91.81 203 GLY A CA 1
ATOM 1587 C C . GLY A 1 203 ? 5.692 11.309 -20.438 1.00 91.81 203 GLY A C 1
ATOM 1588 O O . GLY A 1 203 ? 6.683 11.654 -19.799 1.00 91.81 203 GLY A O 1
ATOM 1589 N N . LEU A 1 204 ? 5.096 10.125 -20.264 1.00 96.94 204 LEU A N 1
ATOM 1590 C CA . LEU A 1 204 ? 5.601 9.122 -19.332 1.00 96.94 204 LEU A CA 1
ATOM 1591 C C . LEU A 1 204 ? 6.771 8.316 -19.904 1.00 96.94 204 LEU A C 1
ATOM 1593 O O . LEU A 1 204 ? 6.827 7.966 -21.088 1.00 96.94 204 LEU A O 1
ATOM 1597 N N . THR A 1 205 ? 7.695 7.978 -19.009 1.00 97.31 205 THR A N 1
ATOM 1598 C CA . THR A 1 205 ? 8.863 7.144 -19.293 1.00 97.31 205 THR A CA 1
ATOM 1599 C C . THR A 1 205 ? 8.790 5.803 -18.566 1.00 97.31 205 THR A C 1
ATOM 1601 O O . THR A 1 205 ? 8.064 5.651 -17.579 1.00 97.31 205 THR A O 1
ATOM 1604 N N . ALA A 1 206 ? 9.589 4.827 -19.005 1.00 97.81 206 ALA A N 1
ATOM 1605 C CA . ALA A 1 206 ? 9.756 3.566 -18.280 1.00 97.81 206 ALA A CA 1
ATOM 1606 C C . ALA A 1 206 ? 10.210 3.772 -16.820 1.00 97.81 206 ALA A C 1
ATOM 1608 O O . ALA A 1 206 ? 9.757 3.036 -15.946 1.00 97.81 206 ALA A O 1
ATOM 1609 N N . ASP A 1 207 ? 11.033 4.793 -16.536 1.00 96.81 207 ASP A N 1
ATOM 1610 C CA . ASP A 1 207 ? 11.418 5.149 -15.161 1.00 96.81 207 ASP A CA 1
ATOM 1611 C C . ASP A 1 207 ? 10.202 5.531 -14.320 1.00 96.81 207 ASP A C 1
ATOM 1613 O O . ASP A 1 207 ? 10.051 5.032 -13.208 1.00 96.81 207 ASP A O 1
ATOM 1617 N N . ASN A 1 208 ? 9.291 6.339 -14.866 1.00 96.88 208 ASN A N 1
ATOM 1618 C CA . ASN A 1 208 ? 8.088 6.740 -14.142 1.00 96.88 208 ASN A CA 1
ATOM 1619 C C . ASN A 1 208 ? 7.209 5.531 -13.798 1.00 96.88 208 ASN A C 1
ATOM 1621 O O . ASN A 1 208 ? 6.718 5.421 -12.679 1.00 96.88 208 ASN A O 1
ATOM 1625 N N . ILE A 1 209 ? 7.044 4.591 -14.732 1.00 97.94 209 ILE A N 1
ATOM 1626 C CA . ILE A 1 209 ? 6.256 3.373 -14.502 1.00 97.94 209 ILE A CA 1
ATOM 1627 C C . ILE A 1 209 ? 6.908 2.459 -13.459 1.00 97.94 209 ILE A C 1
ATOM 1629 O O . ILE A 1 209 ? 6.221 1.939 -12.578 1.00 97.94 209 ILE A O 1
ATOM 1633 N N . ILE A 1 210 ? 8.228 2.281 -13.525 1.00 97.31 210 ILE A N 1
ATOM 1634 C CA . ILE A 1 210 ? 8.963 1.442 -12.573 1.00 97.31 210 ILE A CA 1
ATOM 1635 C C . ILE A 1 210 ? 8.981 2.084 -11.180 1.00 97.31 210 ILE A C 1
ATOM 1637 O O . ILE A 1 210 ? 8.791 1.374 -10.197 1.00 97.31 210 ILE A O 1
ATOM 1641 N N . ASN A 1 211 ? 9.098 3.411 -11.078 1.00 96.00 211 ASN A N 1
ATOM 1642 C CA . ASN A 1 211 ? 8.980 4.141 -9.813 1.00 96.00 211 ASN A CA 1
ATOM 1643 C C . ASN A 1 211 ? 7.581 4.013 -9.194 1.00 96.00 211 ASN A C 1
ATOM 1645 O O . ASN A 1 211 ? 7.459 3.811 -7.987 1.00 96.00 211 ASN A O 1
ATOM 1649 N N . ARG A 1 212 ? 6.514 4.063 -10.003 1.00 96.12 212 ARG A N 1
ATOM 1650 C CA . ARG A 1 212 ? 5.144 3.826 -9.513 1.00 96.12 212 ARG A CA 1
ATOM 1651 C C . ARG A 1 212 ? 4.973 2.400 -8.984 1.00 96.12 212 ARG A C 1
ATOM 1653 O O . ARG A 1 212 ? 4.348 2.213 -7.947 1.00 96.12 212 ARG A O 1
ATOM 1660 N N . ALA A 1 213 ? 5.568 1.401 -9.640 1.00 95.69 213 ALA A N 1
ATOM 1661 C CA . ALA A 1 213 ? 5.592 0.034 -9.118 1.00 95.69 213 ALA A CA 1
ATOM 1662 C C . ALA A 1 213 ? 6.436 -0.089 -7.840 1.00 95.69 213 ALA A C 1
ATOM 1664 O O . ALA A 1 213 ? 6.025 -0.769 -6.901 1.00 95.69 213 ALA A O 1
ATOM 1665 N N . LEU A 1 214 ? 7.586 0.594 -7.782 1.00 94.12 214 LEU A N 1
ATOM 1666 C CA . LEU A 1 214 ? 8.421 0.666 -6.586 1.00 94.12 214 LEU A CA 1
ATOM 1667 C C . LEU A 1 214 ? 7.598 1.207 -5.421 1.00 94.12 214 LEU A C 1
ATOM 1669 O O . LEU A 1 214 ? 7.550 0.546 -4.396 1.00 94.12 214 LEU A O 1
ATOM 1673 N N . ALA A 1 215 ? 6.868 2.308 -5.588 1.00 93.00 215 ALA A N 1
ATOM 1674 C CA . ALA A 1 215 ? 6.049 2.923 -4.541 1.00 93.00 215 ALA A CA 1
ATOM 1675 C C . ALA A 1 215 ? 4.958 2.016 -3.937 1.00 93.00 215 ALA A C 1
ATOM 1677 O O . ALA A 1 215 ? 4.544 2.242 -2.801 1.00 93.00 215 ALA A O 1
ATOM 1678 N N . LEU A 1 216 ? 4.508 0.989 -4.669 1.00 91.62 216 LEU A N 1
ATOM 1679 C CA . LEU A 1 216 ? 3.562 -0.022 -4.174 1.00 91.62 216 LEU A CA 1
ATOM 1680 C C . LEU A 1 216 ? 4.242 -1.124 -3.348 1.00 91.62 216 LEU A C 1
ATOM 1682 O O . LEU A 1 216 ? 3.584 -1.804 -2.561 1.00 91.62 216 LEU A O 1
ATOM 1686 N N . SER A 1 217 ? 5.554 -1.293 -3.511 1.00 90.06 217 SER A N 1
ATOM 1687 C CA . SER A 1 217 ? 6.359 -2.186 -2.685 1.00 90.06 217 SER A CA 1
ATOM 1688 C C . SER A 1 217 ? 6.519 -1.619 -1.278 1.00 90.06 217 SER A C 1
ATOM 1690 O O . SER A 1 217 ? 6.389 -0.413 -1.033 1.00 90.06 217 SER A O 1
ATOM 1692 N N . CYS A 1 218 ? 6.866 -2.487 -0.330 1.00 88.25 218 CYS A N 1
ATOM 1693 C CA . CYS A 1 218 ? 7.087 -2.028 1.030 1.00 88.25 218 CYS A CA 1
ATOM 1694 C C . CYS A 1 218 ? 8.240 -1.017 1.095 1.00 88.25 218 CYS A C 1
ATOM 1696 O O . CYS A 1 218 ? 8.092 0.055 1.676 1.00 88.25 218 CYS A O 1
ATOM 1698 N N . ALA A 1 219 ? 9.372 -1.329 0.467 1.00 86.50 219 ALA A N 1
ATOM 1699 C CA . ALA A 1 219 ? 10.529 -0.448 0.495 1.00 86.50 219 ALA A CA 1
ATOM 1700 C C . ALA A 1 219 ? 10.326 0.853 -0.270 1.00 86.50 219 ALA A C 1
ATOM 1702 O O . ALA A 1 219 ? 10.815 1.888 0.166 1.00 86.50 219 ALA A O 1
ATOM 1703 N N . GLY A 1 220 ? 9.544 0.830 -1.348 1.00 89.75 220 GLY A N 1
ATOM 1704 C CA . GLY A 1 220 ? 9.144 2.039 -2.060 1.00 89.75 220 GLY A CA 1
ATOM 1705 C C . GLY A 1 220 ? 8.392 3.040 -1.207 1.00 89.75 220 GLY A C 1
ATOM 1706 O O . GLY A 1 220 ? 8.697 4.225 -1.246 1.00 89.75 220 GLY A O 1
ATOM 1707 N N . CYS A 1 221 ? 7.413 2.562 -0.441 1.00 88.25 221 CYS A N 1
ATOM 1708 C CA . CYS A 1 221 ? 6.591 3.402 0.426 1.00 88.25 221 CYS A CA 1
ATOM 1709 C C . CYS A 1 221 ? 7.364 3.917 1.656 1.00 88.25 221 CYS A C 1
ATOM 1711 O O . CYS A 1 221 ? 7.088 5.003 2.160 1.00 88.25 221 CYS A O 1
ATOM 1713 N N . HIS A 1 222 ? 8.343 3.149 2.132 1.00 86.12 222 HIS A N 1
ATOM 1714 C CA . HIS A 1 222 ? 9.090 3.454 3.350 1.00 86.12 222 HIS A CA 1
ATOM 1715 C C . HIS A 1 222 ? 10.446 4.126 3.081 1.00 86.12 222 HIS A C 1
ATOM 1717 O O . HIS A 1 222 ? 10.598 5.331 3.262 1.00 86.12 222 HIS A O 1
ATOM 1723 N N . GLU A 1 223 ? 11.430 3.340 2.645 1.00 82.88 223 GLU A N 1
ATOM 1724 C CA . GLU A 1 223 ? 12.825 3.757 2.476 1.00 82.88 223 GLU A CA 1
ATOM 1725 C C . GLU A 1 223 ? 12.990 4.643 1.235 1.00 82.88 223 GLU A C 1
ATOM 1727 O O . GLU A 1 223 ? 13.450 5.786 1.303 1.00 82.88 223 GLU A O 1
ATOM 1732 N N . HIS A 1 224 ? 12.551 4.132 0.082 1.00 87.75 224 HIS A N 1
ATOM 1733 C CA . HIS A 1 224 ? 12.910 4.682 -1.222 1.00 87.75 224 HIS A CA 1
ATOM 1734 C C . HIS A 1 224 ? 12.157 5.960 -1.589 1.00 87.75 224 HIS A C 1
ATOM 1736 O O . HIS A 1 224 ? 12.599 6.656 -2.503 1.00 87.75 224 HIS A O 1
ATOM 1742 N N . ASN A 1 225 ? 11.085 6.328 -0.876 1.00 86.88 225 ASN A N 1
ATOM 1743 C CA . ASN A 1 225 ? 10.402 7.605 -1.105 1.00 86.88 225 ASN A CA 1
ATOM 1744 C C . ASN A 1 225 ? 11.100 8.824 -0.493 1.00 86.88 225 ASN A C 1
ATOM 1746 O O . ASN A 1 225 ? 10.548 9.914 -0.520 1.00 86.88 225 ASN A O 1
ATOM 1750 N N . ASN A 1 226 ? 12.302 8.682 0.053 1.00 86.19 226 ASN A N 1
ATOM 1751 C CA . ASN A 1 226 ? 13.081 9.833 0.510 1.00 86.19 226 ASN A CA 1
ATOM 1752 C C . ASN A 1 226 ? 14.127 10.284 -0.525 1.00 86.19 226 ASN A C 1
ATOM 1754 O O . ASN A 1 226 ? 14.845 11.256 -0.294 1.00 86.19 226 ASN A O 1
ATOM 1758 N N . PHE A 1 227 ? 14.202 9.609 -1.678 1.00 84.88 227 PHE A N 1
ATOM 1759 C CA . PHE A 1 227 ? 15.205 9.850 -2.716 1.00 84.88 227 PHE A CA 1
ATOM 1760 C C . PHE A 1 227 ? 14.557 10.425 -3.976 1.00 84.88 227 PHE A C 1
ATOM 1762 O O . PHE A 1 227 ? 13.674 9.805 -4.567 1.00 84.88 227 PHE A O 1
ATOM 1769 N N . GLY A 1 228 ? 15.012 11.612 -4.390 1.00 82.81 228 GLY A N 1
ATOM 1770 C CA . GLY A 1 228 ? 14.354 12.431 -5.412 1.00 82.81 228 GLY A CA 1
ATOM 1771 C C . GLY A 1 228 ? 14.090 11.713 -6.737 1.00 82.81 228 GLY A C 1
ATOM 1772 O O . GLY A 1 228 ? 13.024 11.884 -7.319 1.00 82.81 228 GLY A O 1
ATOM 1773 N N . GLU A 1 229 ? 15.007 10.866 -7.200 1.00 87.62 229 GLU A N 1
ATOM 1774 C CA . GLU A 1 229 ? 14.846 10.127 -8.456 1.00 87.62 229 GLU A CA 1
ATOM 1775 C C . GLU A 1 229 ? 13.753 9.052 -8.393 1.00 87.62 229 GLU A C 1
ATOM 1777 O O . GLU A 1 229 ? 13.175 8.714 -9.425 1.00 87.62 229 GLU A O 1
ATOM 1782 N N . ASN A 1 230 ? 13.452 8.524 -7.205 1.00 89.81 230 ASN A N 1
ATOM 1783 C CA . ASN A 1 230 ? 12.366 7.563 -6.997 1.00 89.81 230 ASN A CA 1
ATOM 1784 C C . ASN A 1 230 ? 11.006 8.266 -6.838 1.00 89.81 230 ASN A C 1
ATOM 1786 O O . ASN A 1 230 ? 9.968 7.605 -6.885 1.00 89.81 230 ASN A O 1
ATOM 1790 N N . LEU A 1 231 ? 11.008 9.593 -6.646 1.00 88.38 231 LEU A N 1
ATOM 1791 C CA . LEU A 1 231 ? 9.798 10.403 -6.501 1.00 88.38 231 LEU A CA 1
ATOM 1792 C C . LEU A 1 231 ? 9.174 10.820 -7.835 1.00 88.38 231 LEU A C 1
ATOM 1794 O O . LEU A 1 231 ? 8.020 11.245 -7.869 1.00 88.38 231 LEU A O 1
ATOM 1798 N N . ASP A 1 232 ? 9.917 10.704 -8.936 1.00 92.25 232 ASP A N 1
ATOM 1799 C CA . ASP A 1 232 ? 9.421 11.104 -10.246 1.00 92.25 232 ASP A CA 1
ATOM 1800 C C . ASP A 1 232 ? 8.471 10.052 -10.829 1.00 92.25 232 ASP A C 1
ATOM 1802 O O . ASP A 1 232 ? 8.869 9.085 -11.490 1.00 92.25 232 ASP A O 1
ATOM 1806 N N . PHE A 1 233 ? 7.180 10.266 -10.594 1.00 93.62 233 PHE A N 1
ATOM 1807 C CA . PHE A 1 233 ? 6.096 9.498 -11.199 1.00 93.62 233 PHE A CA 1
ATOM 1808 C C . PHE A 1 233 ? 5.666 10.036 -12.566 1.00 93.62 233 PHE A C 1
ATOM 1810 O O . PHE A 1 233 ? 4.747 9.466 -13.158 1.00 93.62 233 PHE A O 1
ATOM 1817 N N . GLY A 1 234 ? 6.303 11.086 -13.090 1.00 93.25 234 GLY A N 1
ATOM 1818 C CA . GLY A 1 234 ? 5.886 11.765 -14.313 1.00 93.25 234 GLY A CA 1
ATOM 1819 C C . GLY A 1 234 ? 4.583 12.553 -14.139 1.00 93.25 234 GLY A C 1
ATOM 1820 O O . GLY A 1 234 ? 3.909 12.472 -13.110 1.00 93.25 234 GLY A O 1
ATOM 1821 N N . ASP A 1 235 ? 4.239 13.353 -15.150 1.00 87.38 235 ASP A N 1
ATOM 1822 C CA . ASP A 1 235 ? 3.006 14.161 -15.223 1.00 87.38 235 ASP A CA 1
ATOM 1823 C C . ASP A 1 235 ? 2.745 15.103 -14.029 1.00 87.38 235 ASP A C 1
ATOM 1825 O O . ASP A 1 235 ? 1.626 15.574 -13.828 1.00 87.38 235 ASP A O 1
ATOM 1829 N N . GLY A 1 236 ? 3.774 15.396 -13.227 1.00 87.62 236 GLY A N 1
ATOM 1830 C CA . GLY A 1 236 ? 3.646 16.204 -12.013 1.00 87.62 236 GLY A CA 1
ATOM 1831 C C . GLY A 1 236 ? 2.810 15.543 -10.913 1.00 87.62 236 GLY A C 1
ATOM 1832 O O . GLY A 1 236 ? 2.255 16.255 -10.075 1.00 87.62 236 GLY A O 1
ATOM 1833 N N . LEU A 1 237 ? 2.678 14.210 -10.917 1.00 89.00 237 LEU A N 1
ATOM 1834 C CA . LEU A 1 237 ? 1.940 13.507 -9.871 1.00 89.00 237 LEU A CA 1
ATOM 1835 C C . LEU A 1 237 ? 2.594 13.710 -8.493 1.00 89.00 237 LEU A C 1
ATOM 1837 O O . LEU A 1 237 ? 3.812 13.580 -8.373 1.00 89.00 237 LEU A O 1
ATOM 1841 N N . PRO A 1 238 ? 1.799 13.987 -7.442 1.00 80.75 238 PRO A N 1
ATOM 1842 C CA . PRO A 1 238 ? 2.335 14.206 -6.109 1.00 80.75 238 PRO A CA 1
ATOM 1843 C C . PRO A 1 238 ? 2.753 12.879 -5.473 1.00 80.75 238 PRO A C 1
ATOM 1845 O O . PRO A 1 238 ? 1.943 11.958 -5.328 1.00 80.75 238 PRO A O 1
ATOM 1848 N N . TRP A 1 239 ? 4.000 12.798 -5.033 1.00 86.56 239 TRP A N 1
ATOM 1849 C CA . TRP A 1 239 ? 4.488 11.745 -4.152 1.00 86.56 239 TRP A CA 1
ATOM 1850 C C . TRP A 1 239 ? 5.452 12.385 -3.168 1.00 86.56 239 TRP A C 1
ATOM 1852 O O . TRP A 1 239 ? 6.614 12.643 -3.468 1.00 86.56 239 TRP A O 1
ATOM 1862 N N . GLU A 1 240 ? 4.898 12.749 -2.018 1.00 85.00 240 GLU A N 1
ATOM 1863 C CA . GLU A 1 240 ? 5.658 13.429 -0.980 1.00 85.00 240 GLU A CA 1
ATOM 1864 C C . GLU A 1 240 ? 6.495 12.414 -0.193 1.00 85.00 240 GLU A C 1
ATOM 1866 O O . GLU A 1 240 ? 6.023 11.293 0.047 1.00 85.00 240 GLU A O 1
ATOM 1871 N N . PRO A 1 241 ? 7.692 12.805 0.273 1.00 88.06 241 PRO A N 1
ATOM 1872 C CA . PRO A 1 241 ? 8.510 11.952 1.117 1.00 88.06 241 PRO A CA 1
ATOM 1873 C C . PRO A 1 241 ? 7.787 11.465 2.377 1.00 88.06 241 PRO A C 1
ATOM 1875 O O . PRO A 1 241 ? 6.860 12.097 2.908 1.00 88.06 241 PRO A O 1
ATOM 1878 N N . SER A 1 242 ? 8.240 10.326 2.892 1.00 89.06 242 SER A N 1
ATOM 1879 C CA . SER A 1 242 ? 7.894 9.881 4.237 1.00 89.06 242 SER A CA 1
ATOM 1880 C C . SER A 1 242 ? 8.575 10.764 5.291 1.00 89.06 242 SER A C 1
ATOM 1882 O O . SER A 1 242 ? 9.251 11.748 4.993 1.00 89.06 242 SER A O 1
ATOM 1884 N N . LEU A 1 243 ? 8.391 10.440 6.572 1.00 89.06 243 LEU A N 1
ATOM 1885 C CA . LEU A 1 243 ? 9.087 11.108 7.675 1.00 89.06 243 LEU A CA 1
ATOM 1886 C C . LEU A 1 243 ? 10.506 10.532 7.840 1.00 89.06 243 LEU A C 1
ATOM 1888 O O . LEU A 1 243 ? 10.899 10.157 8.940 1.00 89.06 243 LEU A O 1
ATOM 1892 N N . GLY A 1 244 ? 11.236 10.390 6.729 1.00 86.06 244 GLY A N 1
ATOM 1893 C CA . GLY A 1 244 ? 12.570 9.791 6.640 1.00 86.06 244 GLY A CA 1
ATOM 1894 C C . GLY A 1 244 ? 12.591 8.271 6.455 1.00 86.06 244 GLY A C 1
ATOM 1895 O O . GLY A 1 244 ? 13.581 7.747 5.965 1.00 86.06 244 GLY A O 1
ATOM 1896 N N . PHE A 1 245 ? 11.515 7.571 6.824 1.00 85.50 245 PHE A N 1
ATOM 1897 C CA . PHE A 1 245 ? 11.402 6.113 6.677 1.00 85.50 245 PHE A CA 1
ATOM 1898 C C . PHE A 1 245 ? 9.951 5.605 6.724 1.00 85.50 245 PHE A C 1
ATOM 1900 O O . PHE A 1 245 ? 9.577 4.629 6.085 1.00 85.50 245 PHE A O 1
ATOM 1907 N N . VAL A 1 246 ? 9.093 6.223 7.536 1.00 87.00 246 VAL A N 1
ATOM 1908 C CA . VAL A 1 246 ? 7.686 5.822 7.704 1.00 87.00 246 VAL A CA 1
ATOM 1909 C C . VAL A 1 246 ? 6.774 7.020 7.532 1.00 87.00 246 VAL A C 1
ATOM 1911 O O . VAL A 1 246 ? 7.134 8.153 7.836 1.00 87.00 246 VAL A O 1
ATOM 1914 N N . HIS A 1 247 ? 5.552 6.776 7.075 1.00 89.38 247 HIS A N 1
ATOM 1915 C CA . HIS A 1 247 ? 4.556 7.833 6.919 1.00 89.38 247 HIS A CA 1
ATOM 1916 C C . HIS A 1 247 ? 3.838 8.228 8.221 1.00 89.38 247 HIS A C 1
ATOM 1918 O O . HIS A 1 247 ? 3.087 9.203 8.236 1.00 89.38 247 HIS A O 1
ATOM 1924 N N . ILE A 1 248 ? 4.063 7.486 9.307 1.00 89.19 248 ILE A N 1
ATOM 1925 C CA . ILE A 1 248 ? 3.586 7.792 10.659 1.00 89.19 248 ILE A CA 1
ATOM 1926 C C . ILE A 1 248 ? 4.761 7.553 11.603 1.00 89.19 248 ILE A C 1
ATOM 1928 O O . ILE A 1 248 ? 5.225 6.419 11.708 1.00 89.19 248 ILE A O 1
ATOM 1932 N N . SER A 1 249 ? 5.267 8.606 12.243 1.00 84.50 249 SER A N 1
ATOM 1933 C CA . SER A 1 249 ? 6.461 8.498 13.091 1.00 84.50 249 SER A CA 1
ATOM 1934 C C . SER A 1 249 ? 6.091 8.114 14.516 1.00 84.50 249 SER A C 1
ATOM 1936 O O . SER A 1 249 ? 5.225 8.748 15.107 1.00 84.50 249 SER A O 1
ATOM 1938 N N . GLU A 1 250 ? 6.780 7.121 15.077 1.00 80.50 250 GLU A N 1
ATOM 1939 C CA . GLU A 1 250 ? 6.733 6.799 16.510 1.00 80.50 250 GLU A CA 1
ATOM 1940 C C . GLU A 1 250 ? 7.860 7.471 17.315 1.00 80.50 250 GLU A C 1
ATOM 1942 O O . GLU A 1 250 ? 7.872 7.412 18.542 1.00 80.50 250 GLU A O 1
ATOM 1947 N N . GLU A 1 251 ? 8.813 8.115 16.638 1.00 79.88 251 GLU A N 1
ATOM 1948 C CA . GLU A 1 251 ? 10.035 8.652 17.254 1.00 79.88 251 GLU A CA 1
ATOM 1949 C C . GLU A 1 251 ? 9.809 9.997 17.945 1.00 79.88 251 GLU A C 1
ATOM 1951 O O . GLU A 1 251 ? 10.543 10.388 18.852 1.00 79.88 251 GLU A O 1
ATOM 1956 N N . PHE A 1 252 ? 8.787 10.726 17.508 1.00 85.31 252 PHE A N 1
ATOM 1957 C CA . PHE A 1 252 ? 8.432 12.026 18.044 1.00 85.31 252 PHE A CA 1
ATOM 1958 C C . PHE A 1 252 ? 6.924 12.225 17.994 1.00 85.31 252 PHE A C 1
ATOM 1960 O O . PHE A 1 252 ? 6.203 11.584 17.231 1.00 85.31 252 PHE A O 1
ATOM 1967 N N . THR A 1 253 ? 6.444 13.143 18.823 1.00 91.19 253 THR A N 1
ATOM 1968 C CA . THR A 1 253 ? 5.033 13.513 18.878 1.00 91.19 253 THR A CA 1
ATOM 1969 C C . THR A 1 253 ? 4.842 14.963 18.462 1.00 91.19 253 THR A C 1
ATOM 1971 O O . THR A 1 253 ? 5.777 15.766 18.458 1.00 91.19 253 THR A O 1
ATOM 1974 N N . ALA A 1 254 ? 3.616 15.291 18.077 1.00 89.44 254 ALA A N 1
ATOM 1975 C CA . ALA A 1 254 ? 3.188 16.637 17.748 1.00 89.44 254 ALA A CA 1
ATOM 1976 C C . ALA A 1 254 ? 1.808 16.905 18.354 1.00 89.44 254 ALA A C 1
ATOM 1978 O O . ALA A 1 254 ? 1.032 15.980 18.602 1.00 89.44 254 ALA A O 1
ATOM 1979 N N . GLU A 1 255 ? 1.480 18.179 18.546 1.00 92.25 255 GLU A N 1
ATOM 1980 C CA . GLU A 1 255 ? 0.140 18.573 18.969 1.00 92.25 255 GLU A CA 1
ATOM 1981 C C . GLU A 1 255 ? -0.890 18.311 17.861 1.00 92.25 255 GLU A C 1
ATOM 1983 O O . GLU A 1 255 ? -0.657 18.540 16.668 1.00 92.25 255 GLU A O 1
ATOM 1988 N N . GLY A 1 256 ? -2.046 17.792 18.262 1.00 87.38 256 GLY A N 1
ATOM 1989 C CA . GLY A 1 256 ? -3.177 17.491 17.399 1.00 87.38 256 GLY A CA 1
ATOM 1990 C C . GLY A 1 256 ? -4.489 18.052 17.951 1.00 87.38 256 GLY A C 1
ATOM 1991 O O . GLY A 1 256 ? -4.522 18.574 19.064 1.00 87.38 256 GLY A O 1
ATOM 1992 N N . PRO A 1 257 ? -5.594 17.921 17.194 1.00 82.00 257 PRO A N 1
ATOM 1993 C CA . PRO A 1 257 ? -6.908 18.427 17.608 1.00 82.00 257 PRO A CA 1
ATOM 1994 C C . PRO A 1 257 ? -7.400 17.866 18.950 1.00 82.00 257 PRO A C 1
ATOM 1996 O O . PRO A 1 257 ? -8.163 18.522 19.647 1.00 82.00 257 PRO A O 1
ATOM 1999 N N . PHE A 1 258 ? -6.926 16.672 19.316 1.00 82.88 258 PHE A N 1
ATOM 2000 C CA . PHE A 1 258 ? -7.297 15.955 20.536 1.00 82.88 258 PHE A CA 1
ATOM 2001 C C . PHE A 1 258 ? -6.102 15.751 21.485 1.00 82.88 258 PHE A C 1
ATOM 2003 O O . PHE A 1 258 ? -6.079 14.807 22.269 1.00 82.88 258 PHE A O 1
ATOM 2010 N N . GLY A 1 259 ? -5.096 16.628 21.393 1.00 87.69 259 GLY A N 1
ATOM 2011 C CA . GLY A 1 259 ? -3.855 16.558 22.164 1.00 87.69 259 GLY A CA 1
ATOM 2012 C C . GLY A 1 259 ? -2.701 15.904 21.406 1.00 87.69 259 GLY A C 1
ATOM 2013 O O . GLY A 1 259 ? -2.730 15.755 20.180 1.00 87.69 259 GLY A O 1
ATOM 2014 N N . THR A 1 260 ? -1.658 15.547 22.150 1.00 92.19 260 THR A N 1
ATOM 2015 C CA . THR A 1 260 ? -0.414 14.981 21.628 1.00 92.19 260 THR A CA 1
ATOM 2016 C C . THR A 1 260 ? -0.656 13.677 20.856 1.00 92.19 260 THR A C 1
ATOM 2018 O O . THR A 1 260 ? -1.323 12.763 21.339 1.00 92.19 260 THR A O 1
ATOM 2021 N N . ARG A 1 261 ? -0.088 13.571 19.651 1.00 89.88 261 ARG A N 1
ATOM 2022 C CA . ARG A 1 261 ? -0.223 12.413 18.754 1.00 89.88 261 ARG A CA 1
ATOM 2023 C C . ARG A 1 261 ? 1.048 12.154 17.949 1.00 89.88 261 ARG A C 1
ATOM 2025 O O . ARG A 1 261 ? 1.913 13.021 17.837 1.00 89.88 261 ARG A O 1
ATOM 2032 N N . PHE A 1 262 ? 1.119 10.987 17.320 1.00 91.56 262 PHE A N 1
ATOM 2033 C CA . PHE A 1 262 ? 2.134 10.695 16.310 1.00 91.56 262 PHE A CA 1
ATOM 2034 C C . PHE A 1 262 ? 1.838 11.448 15.000 1.00 91.56 262 PHE A C 1
ATOM 2036 O O . PHE A 1 262 ? 0.683 11.469 14.555 1.00 91.56 262 PHE A O 1
ATOM 2043 N N . PRO A 1 263 ? 2.835 12.113 14.393 1.00 91.56 263 PRO A N 1
ATOM 2044 C CA . PRO A 1 263 ? 2.631 12.896 13.186 1.00 91.56 263 PRO A CA 1
ATOM 2045 C C . PRO A 1 263 ? 2.487 12.006 11.952 1.00 91.56 263 PRO A C 1
ATOM 2047 O O . PRO A 1 263 ? 3.074 10.929 11.857 1.00 91.56 263 PRO A O 1
ATOM 2050 N N . LEU A 1 264 ? 1.709 12.506 10.993 1.00 92.38 264 LEU A N 1
ATOM 2051 C CA . LEU A 1 264 ? 1.523 11.925 9.667 1.00 92.38 264 LEU A CA 1
ATOM 2052 C C . LEU A 1 264 ? 2.407 12.680 8.673 1.00 92.38 264 LEU A C 1
ATOM 2054 O O . LEU A 1 264 ? 2.541 13.899 8.797 1.00 92.38 264 LEU A O 1
ATOM 2058 N N . SER A 1 265 ? 2.955 11.989 7.677 1.00 91.56 265 SER A N 1
ATOM 2059 C CA . SER A 1 265 ? 3.648 12.644 6.567 1.00 91.56 265 SER A CA 1
ATOM 2060 C C . SER A 1 265 ? 2.689 13.464 5.700 1.00 91.56 265 SER A C 1
ATOM 2062 O O . SER A 1 265 ? 1.471 13.241 5.690 1.00 91.56 265 SER A O 1
ATOM 2064 N N . ASP A 1 266 ? 3.260 14.340 4.880 1.00 90.88 266 ASP A N 1
ATOM 2065 C CA . ASP A 1 266 ? 2.510 15.152 3.923 1.00 90.88 266 ASP A CA 1
ATOM 2066 C C . ASP A 1 266 ? 1.809 14.291 2.865 1.00 90.88 266 ASP A C 1
ATOM 2068 O O . ASP A 1 266 ? 0.650 14.548 2.544 1.00 90.88 266 ASP A O 1
ATOM 2072 N N . ALA A 1 267 ? 2.426 13.186 2.431 1.00 89.12 267 ALA A N 1
ATOM 2073 C CA . ALA A 1 267 ? 1.779 12.215 1.546 1.00 89.12 267 ALA A CA 1
ATOM 2074 C C . ALA A 1 267 ? 0.452 11.695 2.132 1.00 89.12 267 ALA A C 1
ATOM 2076 O O . ALA A 1 267 ? -0.599 11.742 1.492 1.00 89.12 267 ALA A O 1
ATOM 2077 N N . VAL A 1 268 ? 0.458 11.250 3.393 1.00 91.69 268 VAL A N 1
ATOM 2078 C CA . VAL A 1 268 ? -0.762 10.765 4.054 1.00 91.69 268 VAL A CA 1
ATOM 2079 C C . VAL A 1 268 ? -1.762 11.898 4.244 1.00 91.69 268 VAL A C 1
ATOM 2081 O O . VAL A 1 268 ? -2.945 11.725 3.957 1.00 91.69 268 VAL A O 1
ATOM 2084 N N . ARG A 1 269 ? -1.301 13.062 4.702 1.00 91.25 269 ARG A N 1
ATOM 2085 C CA . ARG A 1 269 ? -2.167 14.187 5.058 1.00 91.25 269 ARG A CA 1
ATOM 2086 C C . ARG A 1 269 ? -2.823 14.861 3.854 1.00 91.25 269 ARG A C 1
ATOM 2088 O O . ARG A 1 269 ? -3.975 15.272 3.965 1.00 91.25 269 ARG A O 1
ATOM 2095 N N . PHE A 1 270 ? -2.104 14.994 2.745 1.00 90.25 270 PHE A N 1
ATOM 2096 C CA . PHE A 1 270 ? -2.509 15.825 1.611 1.00 90.25 270 PHE A CA 1
ATOM 2097 C C . PHE A 1 270 ? -2.804 15.033 0.334 1.00 90.25 270 PHE A C 1
ATOM 2099 O O . PHE A 1 270 ? -3.495 15.560 -0.534 1.00 90.25 270 PHE A O 1
ATOM 2106 N N . VAL A 1 271 ? -2.363 13.773 0.229 1.00 89.19 271 VAL A N 1
ATOM 2107 C CA . VAL A 1 271 ? -2.617 12.925 -0.949 1.00 89.19 271 VAL A CA 1
ATOM 2108 C C . VAL A 1 271 ? -3.584 11.785 -0.621 1.00 89.19 271 VAL A C 1
ATOM 2110 O O . VAL A 1 271 ? -4.620 11.659 -1.274 1.00 89.19 271 VAL A O 1
ATOM 2113 N N . PHE A 1 272 ? -3.295 10.971 0.400 1.00 91.44 272 PHE A N 1
ATOM 2114 C CA . PHE A 1 272 ? -4.047 9.728 0.646 1.00 91.44 272 PHE A CA 1
ATOM 2115 C C . PHE A 1 272 ? -5.322 9.912 1.475 1.00 91.44 272 PHE A C 1
ATOM 2117 O O . PHE A 1 272 ? -6.385 9.429 1.083 1.00 91.44 272 PHE A O 1
ATOM 2124 N N . LEU A 1 273 ? -5.255 10.596 2.623 1.00 93.31 273 LEU A N 1
ATOM 2125 C CA . LEU A 1 273 ? -6.438 10.795 3.470 1.00 93.31 273 LEU A CA 1
ATOM 2126 C C . LEU A 1 273 ? -7.530 11.634 2.791 1.00 93.31 273 LEU A C 1
ATOM 2128 O O . LEU A 1 273 ? -8.689 11.229 2.886 1.00 93.31 273 LEU A O 1
ATOM 2132 N N . PRO A 1 274 ? -7.220 12.736 2.075 1.00 92.81 274 PRO A N 1
ATOM 2133 C CA . PRO A 1 274 ? -8.249 13.503 1.378 1.00 92.81 274 PRO A CA 1
ATOM 2134 C C . PRO A 1 274 ? -8.985 12.671 0.327 1.00 92.81 274 PRO A C 1
ATOM 2136 O O . PRO A 1 274 ? -10.212 12.683 0.302 1.00 92.81 274 PRO A O 1
ATOM 2139 N N . HIS A 1 275 ? -8.259 11.880 -0.470 1.00 93.31 275 HIS A N 1
ATOM 2140 C CA . HIS A 1 275 ? -8.877 11.008 -1.466 1.00 93.31 275 HIS A CA 1
ATOM 2141 C C . HIS A 1 275 ? -9.755 9.923 -0.827 1.00 93.31 275 HIS A C 1
ATOM 2143 O O . HIS A 1 275 ? -10.870 9.685 -1.278 1.00 93.31 275 HIS A O 1
ATOM 2149 N N . ARG A 1 276 ? -9.312 9.297 0.274 1.00 93.50 276 ARG A N 1
ATOM 2150 C CA . ARG A 1 276 ? -10.152 8.345 1.026 1.00 93.50 276 ARG A CA 1
ATOM 2151 C C . ARG A 1 276 ? -11.421 9.004 1.573 1.00 93.50 276 ARG A C 1
ATOM 2153 O O . ARG A 1 276 ? -12.485 8.391 1.543 1.00 93.50 276 ARG A O 1
ATOM 2160 N N . GLY A 1 277 ? -11.310 10.246 2.047 1.00 93.00 277 GLY A N 1
ATOM 2161 C CA . GLY A 1 277 ? -12.451 11.054 2.470 1.00 93.00 277 GLY A CA 1
ATOM 2162 C C . GLY A 1 277 ? -13.434 11.310 1.327 1.00 93.00 277 GLY A C 1
ATOM 2163 O O . GLY A 1 277 ? -14.630 11.107 1.509 1.00 93.00 277 GLY A O 1
ATOM 2164 N N . GLU A 1 278 ? -12.935 11.677 0.146 1.00 93.06 278 GLU A N 1
ATOM 2165 C CA . GLU A 1 278 ? -13.739 11.864 -1.068 1.00 93.06 278 GLU A CA 1
ATOM 2166 C C . GLU A 1 278 ? -14.454 10.570 -1.483 1.00 93.06 278 GLU A C 1
ATOM 2168 O O . GLU A 1 278 ? -15.661 10.584 -1.699 1.00 93.06 278 GLU A O 1
ATOM 2173 N N . VAL A 1 279 ? -13.750 9.433 -1.524 1.00 92.12 279 VAL A N 1
ATOM 2174 C CA . VAL A 1 279 ? -14.346 8.123 -1.846 1.00 92.12 279 VAL A CA 1
ATOM 2175 C C . VAL A 1 279 ? -15.487 7.784 -0.885 1.00 92.12 279 VAL A C 1
ATOM 2177 O O . VAL A 1 279 ? -16.566 7.383 -1.324 1.00 92.12 279 VAL A O 1
ATOM 2180 N N . MET A 1 280 ? -15.278 7.977 0.421 1.00 92.62 280 MET A N 1
ATOM 2181 C CA . MET A 1 280 ? -16.306 7.730 1.433 1.00 92.62 280 MET A CA 1
ATOM 2182 C C . MET A 1 280 ? -17.500 8.680 1.280 1.00 92.62 280 MET A C 1
ATOM 2184 O O . MET A 1 280 ? -18.644 8.237 1.343 1.00 92.62 280 MET A O 1
ATOM 2188 N N . GLN A 1 281 ? -17.254 9.973 1.056 1.00 91.62 281 GLN A N 1
ATOM 2189 C CA . GLN A 1 281 ? -18.311 10.969 0.861 1.00 91.62 281 GLN A CA 1
ATOM 2190 C C . GLN A 1 281 ? -19.124 10.692 -0.403 1.00 91.62 281 GLN A C 1
ATOM 2192 O O . GLN A 1 281 ? -20.350 10.727 -0.341 1.00 91.62 281 GLN A O 1
ATOM 2197 N N . ASN A 1 282 ? -18.466 10.355 -1.514 1.00 91.75 282 ASN A N 1
ATOM 2198 C CA . ASN A 1 282 ? -19.129 9.995 -2.764 1.00 91.75 282 ASN A CA 1
ATOM 2199 C C . ASN A 1 282 ? -20.050 8.792 -2.545 1.00 91.75 282 ASN A C 1
ATOM 2201 O O . ASN A 1 282 ? -21.248 8.895 -2.802 1.00 91.75 282 ASN A O 1
ATOM 2205 N N . PHE A 1 283 ? -19.535 7.718 -1.940 1.00 90.62 283 PHE A N 1
ATOM 2206 C CA . PHE A 1 283 ? -20.321 6.531 -1.596 1.00 90.62 283 PHE A CA 1
ATOM 2207 C C . PHE A 1 283 ? -21.532 6.844 -0.697 1.00 90.62 283 PHE A C 1
ATOM 2209 O O . PHE A 1 283 ? -22.632 6.330 -0.916 1.00 90.62 283 PHE A O 1
ATOM 2216 N N . LEU A 1 284 ? -21.362 7.715 0.303 1.00 89.81 284 LEU A N 1
ATOM 2217 C CA . LEU A 1 284 ? -22.451 8.117 1.197 1.00 89.81 284 LEU A CA 1
ATOM 2218 C C . LEU A 1 284 ? -23.470 9.050 0.523 1.00 89.81 284 LEU A C 1
ATOM 2220 O O . LEU A 1 284 ? -24.649 8.993 0.867 1.00 89.81 284 LEU A O 1
ATOM 2224 N N . SER A 1 285 ? -23.034 9.873 -0.433 1.00 87.69 285 SER A N 1
ATOM 2225 C CA . SER A 1 285 ? -23.880 10.812 -1.182 1.00 87.69 285 SER A CA 1
ATOM 2226 C C . SER A 1 285 ? -24.693 10.149 -2.294 1.00 87.69 285 SER A C 1
ATOM 2228 O O . SER A 1 285 ? -25.770 10.634 -2.651 1.00 87.69 285 SER A O 1
ATOM 2230 N N . GLU A 1 286 ? -24.196 9.037 -2.836 1.00 80.88 286 GLU A N 1
ATOM 2231 C CA . GLU A 1 286 ? -24.928 8.228 -3.796 1.00 80.88 286 GLU A CA 1
ATOM 2232 C C . GLU A 1 286 ? -26.182 7.665 -3.122 1.00 80.88 286 GLU A C 1
ATOM 2234 O O . GLU A 1 286 ? -26.134 7.077 -2.037 1.00 80.88 286 GLU A O 1
ATOM 2239 N N . THR A 1 287 ? -27.335 7.881 -3.764 1.00 66.94 287 THR A N 1
ATOM 2240 C CA . THR A 1 287 ? -28.588 7.278 -3.308 1.00 66.94 287 THR A CA 1
ATOM 2241 C C . THR A 1 287 ? -28.409 5.770 -3.350 1.00 66.94 287 THR A C 1
ATOM 2243 O O . THR A 1 287 ? -28.073 5.240 -4.407 1.00 66.94 287 THR A O 1
ATOM 2246 N N . ALA A 1 288 ? -28.640 5.094 -2.221 1.00 65.69 288 ALA A N 1
ATOM 2247 C CA . ALA A 1 288 ? -28.589 3.640 -2.166 1.00 65.69 288 ALA A CA 1
ATOM 2248 C C . ALA A 1 288 ? -29.419 3.069 -3.327 1.00 65.69 288 ALA A C 1
ATOM 2250 O O . ALA A 1 288 ? -30.611 3.365 -3.438 1.00 65.69 288 ALA A O 1
ATOM 2251 N N . CYS A 1 289 ? -28.771 2.302 -4.211 1.00 58.44 289 CYS A N 1
ATOM 2252 C CA . CYS A 1 289 ? -29.379 1.810 -5.451 1.00 58.44 289 CYS A CA 1
ATOM 2253 C C . CYS A 1 289 ? -30.679 1.025 -5.204 1.00 58.44 289 CYS A C 1
ATOM 2255 O O . CYS A 1 289 ? -31.551 1.009 -6.063 1.00 58.44 289 CYS A O 1
ATOM 2257 N N . GLU A 1 290 ? -30.808 0.427 -4.018 1.00 58.50 290 GLU A N 1
ATOM 2258 C CA . GLU A 1 290 ? -32.039 -0.053 -3.392 1.00 58.50 290 GLU A CA 1
ATOM 2259 C C . GLU A 1 290 ? -31.860 0.118 -1.873 1.00 58.50 290 GLU A C 1
ATOM 2261 O O . GLU A 1 290 ? -30.756 -0.139 -1.371 1.00 58.50 290 GLU A O 1
ATOM 2266 N N . PRO A 1 291 ? -32.885 0.518 -1.097 1.00 57.75 291 PRO A N 1
ATOM 2267 C CA . PRO A 1 291 ? -32.793 0.413 0.350 1.00 57.75 291 PRO A CA 1
ATOM 2268 C C . PRO A 1 291 ? -32.512 -1.055 0.689 1.00 57.75 291 PRO A C 1
ATOM 2270 O O . PRO A 1 291 ? -33.266 -1.950 0.307 1.00 57.75 291 PRO A O 1
ATOM 2273 N N . CYS A 1 292 ? -31.408 -1.314 1.397 1.00 66.62 292 CYS A N 1
ATOM 2274 C CA . CYS A 1 292 ? -31.044 -2.638 1.921 1.00 66.62 292 CYS A CA 1
ATOM 2275 C C . CYS A 1 292 ? -31.986 -3.005 3.095 1.00 66.62 292 CYS A C 1
ATOM 2277 O O . CYS A 1 292 ? -31.569 -3.361 4.193 1.00 66.62 292 CYS A O 1
ATOM 2279 N N . THR A 1 293 ? -33.289 -2.850 2.872 1.00 57.91 293 THR A N 1
ATOM 2280 C CA . THR A 1 293 ? -34.402 -3.233 3.726 1.00 57.91 293 THR A CA 1
ATOM 2281 C C . THR A 1 293 ? -34.903 -4.580 3.219 1.00 57.91 293 THR A C 1
ATOM 2283 O O . THR A 1 293 ? -35.249 -4.711 2.050 1.00 57.91 293 THR A O 1
ATOM 2286 N N . ASP A 1 294 ? -34.921 -5.582 4.095 1.00 52.25 294 ASP A N 1
ATOM 2287 C CA . ASP A 1 294 ? -35.497 -6.915 3.860 1.00 52.25 294 ASP A CA 1
ATOM 2288 C C . ASP A 1 294 ? -34.691 -7.926 3.028 1.00 52.25 294 ASP A C 1
ATOM 2290 O O . ASP A 1 294 ? -35.232 -8.686 2.223 1.00 52.25 294 ASP A O 1
ATOM 2294 N N . LYS A 1 295 ? -33.408 -8.104 3.355 1.00 47.75 295 LYS A N 1
ATOM 2295 C CA . LYS A 1 295 ? -32.810 -9.451 3.289 1.00 47.75 295 LYS A CA 1
ATOM 2296 C C . LYS A 1 295 ? -32.391 -9.887 4.680 1.00 47.75 295 LYS A C 1
ATOM 2298 O O . LYS A 1 295 ? -31.220 -9.844 5.038 1.00 47.75 295 LYS A O 1
ATOM 2303 N N . GLY A 1 296 ? -33.394 -10.264 5.473 1.00 39.47 296 GLY A N 1
ATOM 2304 C CA . GLY A 1 296 ? -33.220 -10.812 6.811 1.00 39.47 296 GLY A CA 1
ATOM 2305 C C . GLY A 1 296 ? -32.312 -12.037 6.792 1.00 39.47 296 GLY A C 1
ATOM 2306 O O . GLY A 1 296 ? -32.756 -13.158 6.553 1.00 39.47 296 GLY A O 1
ATOM 2307 N N . VAL A 1 297 ? -31.036 -11.829 7.086 1.00 40.22 297 VAL A N 1
ATOM 2308 C CA . VAL A 1 297 ? -30.216 -12.854 7.720 1.00 40.22 297 VAL A CA 1
ATOM 2309 C C . VAL A 1 297 ? -30.468 -12.698 9.211 1.00 40.22 297 VAL A C 1
ATOM 2311 O O . VAL A 1 297 ? -30.548 -11.574 9.702 1.00 40.22 297 VAL A O 1
ATOM 2314 N N . LYS A 1 298 ? -30.662 -13.816 9.921 1.00 34.00 298 LYS A N 1
ATOM 2315 C CA . LYS A 1 298 ? -30.764 -13.830 11.382 1.00 34.00 298 LYS A CA 1
ATOM 2316 C C . LYS A 1 298 ? -29.627 -12.980 11.945 1.00 34.00 298 LYS A C 1
ATOM 2318 O O . LYS A 1 298 ? -28.490 -13.443 11.973 1.00 34.00 298 LYS A O 1
ATOM 2323 N N . GLN A 1 299 ? -29.948 -11.776 12.414 1.00 37.81 299 GLN A N 1
ATOM 2324 C CA . GLN A 1 299 ? -29.158 -11.166 13.461 1.00 37.81 299 GLN A CA 1
ATOM 2325 C C . GLN A 1 299 ? -29.148 -12.222 14.562 1.00 37.81 299 GLN A C 1
ATOM 2327 O O . GLN A 1 299 ? -30.190 -12.561 15.135 1.00 37.81 299 GLN A O 1
ATOM 2332 N N . PHE A 1 300 ? -27.983 -12.813 14.815 1.00 36.50 300 PHE A N 1
ATOM 2333 C CA . PHE A 1 300 ? -27.712 -13.191 16.187 1.00 36.50 300 PHE A CA 1
ATOM 2334 C C . PHE A 1 300 ? -28.014 -11.909 16.964 1.00 36.50 300 PHE A C 1
ATOM 2336 O O . PHE A 1 300 ? -27.521 -10.847 16.582 1.00 36.50 300 PHE A O 1
ATOM 2343 N N . GLY A 1 301 ? -28.938 -11.965 17.930 1.00 36.22 301 GLY A N 1
ATOM 2344 C CA . GLY A 1 301 ? -29.180 -10.815 18.805 1.00 36.22 301 GLY A CA 1
ATOM 2345 C C . GLY A 1 301 ? -27.844 -10.265 19.322 1.00 36.22 301 GLY A C 1
ATOM 2346 O O . GLY A 1 301 ? -26.857 -11.000 19.220 1.00 36.22 301 GLY A O 1
ATOM 2347 N N . PRO A 1 302 ? -27.809 -9.018 19.841 1.00 37.09 302 PRO A N 1
ATOM 2348 C CA . PRO A 1 302 ? -26.574 -8.335 20.241 1.00 37.09 302 PRO A CA 1
ATOM 2349 C C . PRO A 1 302 ? -25.574 -9.356 20.788 1.00 37.09 302 PRO A C 1
ATOM 2351 O O . PRO A 1 302 ? -25.953 -10.085 21.717 1.00 37.09 302 PRO A O 1
ATOM 2354 N N . PRO A 1 303 ? -24.407 -9.534 20.132 1.00 42.66 303 PRO A N 1
ATOM 2355 C CA . PRO A 1 303 ? -23.507 -10.626 20.449 1.00 42.66 303 PRO A CA 1
ATOM 2356 C C . PRO A 1 303 ? -23.234 -10.577 21.943 1.00 42.66 303 PRO A C 1
ATOM 2358 O O . PRO A 1 303 ? -22.806 -9.548 22.450 1.00 42.66 303 PRO A O 1
ATOM 2361 N N . ASP A 1 304 ? -23.562 -11.657 22.646 1.00 48.75 304 ASP A N 1
ATOM 2362 C CA . ASP A 1 304 ? -23.279 -11.771 24.070 1.00 48.75 304 ASP A CA 1
ATOM 2363 C C . ASP A 1 304 ? -21.755 -11.705 24.233 1.00 48.75 304 ASP A C 1
ATOM 2365 O O . ASP A 1 304 ? -21.082 -12.659 23.819 1.00 48.75 304 ASP A O 1
ATOM 2369 N N . PRO A 1 305 ? -21.186 -10.602 24.760 1.00 43.84 305 PRO A N 1
ATOM 2370 C CA . PRO A 1 305 ? -19.741 -10.409 24.797 1.00 43.84 305 PRO A CA 1
ATOM 2371 C C . PRO A 1 305 ? -19.046 -11.529 25.577 1.00 43.84 305 PRO A C 1
ATOM 2373 O O . PRO A 1 305 ? -17.897 -11.857 25.292 1.00 43.84 305 PRO A O 1
ATOM 2376 N N . SER A 1 306 ? -19.770 -12.197 26.488 1.00 50.31 306 SER A N 1
ATOM 2377 C CA . SER A 1 306 ? -19.261 -13.330 27.259 1.00 50.31 306 SER A CA 1
ATOM 2378 C C . SER A 1 306 ? -18.953 -14.570 26.413 1.00 50.31 306 SER A C 1
ATOM 2380 O O . SER A 1 306 ? -18.277 -15.473 26.890 1.00 50.31 306 SER A O 1
ATOM 2382 N N . LYS A 1 307 ? -19.436 -14.647 25.165 1.00 47.03 307 LYS A N 1
ATOM 2383 C CA . LYS A 1 307 ? -19.141 -15.754 24.235 1.00 47.03 307 LYS A CA 1
ATOM 2384 C C . LYS A 1 307 ? -17.840 -15.568 23.461 1.00 47.03 307 LYS A C 1
ATOM 2386 O O . LYS A 1 307 ? -17.395 -16.505 22.804 1.00 47.03 307 LYS A O 1
ATOM 2391 N N . PHE A 1 308 ? -17.263 -14.372 23.525 1.00 42.94 308 PHE A N 1
ATOM 2392 C CA . PHE A 1 308 ? -15.986 -14.023 22.900 1.00 42.94 308 PHE A CA 1
ATOM 2393 C C . PHE A 1 308 ? -14.856 -13.915 23.929 1.00 42.94 308 PHE A C 1
ATOM 2395 O O . PHE A 1 308 ? -13.707 -13.672 23.562 1.00 42.94 308 PHE A O 1
ATOM 2402 N N . LEU A 1 309 ? -15.168 -14.121 25.212 1.00 47.12 309 LEU A N 1
ATOM 2403 C CA . LEU A 1 309 ? -14.171 -14.251 26.261 1.00 47.12 309 LEU A CA 1
ATOM 2404 C C . LEU A 1 309 ? -13.548 -15.657 26.182 1.00 47.12 309 LEU A C 1
ATOM 2406 O O . LEU A 1 309 ? -14.281 -16.642 26.065 1.00 47.12 309 LEU A O 1
ATOM 2410 N N . PRO A 1 310 ? -12.209 -15.784 26.227 1.00 44.22 310 PRO A N 1
ATOM 2411 C CA . PRO A 1 310 ? -11.559 -17.076 26.416 1.00 44.22 310 PRO A CA 1
ATOM 2412 C C . PRO A 1 310 ? -12.081 -17.757 27.687 1.00 44.22 310 PRO A C 1
ATOM 2414 O O . PRO A 1 310 ? -12.399 -17.068 28.659 1.00 44.22 310 PRO A O 1
ATOM 2417 N N . ASP A 1 311 ? -12.112 -19.093 27.710 1.00 43.25 311 ASP A N 1
ATOM 2418 C CA . ASP A 1 311 ? -12.490 -19.857 28.906 1.00 43.25 311 ASP A CA 1
ATOM 2419 C C . ASP A 1 311 ? -11.729 -19.338 30.146 1.00 43.25 311 ASP A C 1
ATOM 2421 O O . ASP A 1 311 ? -10.502 -19.448 30.229 1.00 43.25 311 ASP A O 1
ATOM 2425 N N . GLY A 1 312 ? -12.464 -18.761 31.107 1.00 49.94 312 GLY A N 1
ATOM 2426 C CA . GLY A 1 312 ? -11.923 -18.215 32.359 1.00 49.94 312 GLY A CA 1
ATOM 2427 C C . GLY A 1 312 ? -11.776 -16.688 32.445 1.00 49.94 312 GLY A C 1
ATOM 2428 O O . GLY A 1 312 ? -11.179 -16.215 33.412 1.00 49.94 312 GLY A O 1
ATOM 2429 N N . PHE A 1 313 ? -12.296 -15.915 31.486 1.00 45.09 313 PHE A N 1
ATOM 2430 C CA . PHE A 1 313 ? -12.368 -14.451 31.569 1.00 45.09 313 PHE A CA 1
ATOM 2431 C C . PHE A 1 313 ? -13.819 -13.978 31.713 1.00 45.09 313 PHE A C 1
ATOM 2433 O O . PHE A 1 313 ? -14.650 -14.298 30.872 1.00 45.09 313 PHE A O 1
ATOM 2440 N N . ASP A 1 314 ? -14.103 -13.183 32.752 1.00 49.91 314 ASP A N 1
ATOM 2441 C CA . ASP A 1 314 ? -15.463 -12.720 33.090 1.00 49.91 314 ASP A CA 1
ATOM 2442 C C . ASP A 1 314 ? -15.661 -11.199 32.890 1.00 49.91 314 ASP A C 1
ATOM 2444 O O . ASP A 1 314 ? -16.759 -10.683 33.103 1.00 49.91 314 ASP A O 1
ATOM 2448 N N . SER A 1 315 ? -14.620 -10.451 32.491 1.00 48.91 315 SER A N 1
ATOM 2449 C CA . SER A 1 315 ? -14.729 -9.019 32.171 1.00 48.91 315 SER A CA 1
ATOM 2450 C C . SER A 1 315 ? -13.684 -8.546 31.148 1.00 48.91 315 SER A C 1
ATOM 2452 O O . SER A 1 315 ? -12.576 -9.075 31.065 1.00 48.91 315 SER A O 1
ATOM 2454 N N . VAL A 1 316 ? -14.046 -7.511 30.381 1.00 41.12 316 VAL A N 1
ATOM 2455 C CA . VAL A 1 316 ? -13.138 -6.725 29.515 1.00 41.12 316 VAL A CA 1
ATOM 2456 C C . VAL A 1 316 ? -12.359 -5.654 30.298 1.00 41.12 316 VAL A C 1
ATOM 2458 O O . VAL A 1 316 ? -11.444 -5.014 29.778 1.00 41.12 316 VAL A O 1
ATOM 2461 N N . GLU A 1 317 ? -12.697 -5.471 31.577 1.00 39.03 317 GLU A N 1
ATOM 2462 C CA . GLU A 1 317 ? -12.099 -4.480 32.466 1.00 39.03 317 GLU A CA 1
ATOM 2463 C C . GLU A 1 317 ? -10.680 -4.931 32.858 1.00 39.03 317 GLU A C 1
ATOM 2465 O O . GLU A 1 317 ? -10.489 -5.764 33.741 1.00 39.03 317 GLU A O 1
ATOM 2470 N N . GLY A 1 318 ? -9.667 -4.412 32.155 1.00 38.78 318 GLY A N 1
ATOM 2471 C CA . GLY A 1 318 ? -8.260 -4.763 32.386 1.00 38.78 318 GLY A CA 1
ATOM 2472 C C . GLY A 1 318 ? -7.497 -5.288 31.168 1.00 38.78 318 GLY A C 1
ATOM 2473 O O . GLY A 1 318 ? -6.309 -5.583 31.303 1.00 38.78 318 GLY A O 1
ATOM 2474 N N . MET A 1 319 ? -8.104 -5.348 29.974 1.00 28.80 319 MET A N 1
ATOM 2475 C CA . MET A 1 319 ? -7.344 -5.496 28.724 1.00 28.80 319 MET A CA 1
ATOM 2476 C C . MET A 1 319 ? -6.587 -4.198 28.405 1.00 28.80 319 MET A C 1
ATOM 2478 O O . MET A 1 319 ? -6.934 -3.432 27.513 1.00 28.80 319 MET A O 1
ATOM 2482 N N . THR A 1 320 ? -5.512 -3.932 29.143 1.00 29.77 320 THR A N 1
ATOM 2483 C CA . THR A 1 320 ? -4.535 -2.919 28.751 1.00 29.77 320 THR A CA 1
ATOM 2484 C C . THR A 1 320 ? -3.699 -3.470 27.600 1.00 29.77 320 THR A C 1
ATOM 2486 O O . THR A 1 320 ? -2.686 -4.138 27.815 1.00 29.77 320 THR A O 1
ATOM 2489 N N . ILE A 1 321 ? -4.086 -3.164 26.359 1.00 32.66 321 ILE A N 1
ATOM 2490 C CA . ILE A 1 321 ? -3.124 -3.097 25.252 1.00 32.66 321 ILE A CA 1
ATOM 2491 C C . ILE A 1 321 ? -2.331 -1.802 25.459 1.00 32.66 321 ILE A C 1
ATOM 2493 O O . ILE A 1 321 ? -2.623 -0.755 24.894 1.00 32.66 321 ILE A O 1
ATOM 2497 N N . GLY A 1 322 ? -1.374 -1.854 26.377 1.00 27.95 322 GLY A N 1
ATOM 2498 C CA . GLY A 1 322 ? -0.577 -0.711 26.799 1.00 27.95 322 GLY A CA 1
ATOM 2499 C C . GLY A 1 322 ? 0.167 -1.079 28.070 1.00 27.95 322 GLY A C 1
ATOM 2500 O O . GLY A 1 322 ? -0.425 -1.652 28.978 1.00 27.95 322 GLY A O 1
ATOM 2501 N N . GLY A 1 323 ? 1.475 -0.829 28.092 1.00 27.56 323 GLY A N 1
ATOM 2502 C CA . GLY A 1 323 ? 2.379 -1.227 29.169 1.00 27.56 323 GLY A CA 1
ATOM 2503 C C . GLY A 1 323 ? 1.965 -0.750 30.571 1.00 27.56 323 GLY A C 1
ATOM 2504 O O . GLY A 1 323 ? 1.001 -0.000 30.735 1.00 27.56 323 GLY A O 1
ATOM 2505 N N . PRO A 1 324 ? 2.692 -1.193 31.611 1.00 27.06 324 PRO A N 1
ATOM 2506 C CA . PRO A 1 324 ? 2.315 -0.934 32.993 1.00 27.06 324 PRO A CA 1
ATOM 2507 C C . PRO A 1 324 ? 2.165 0.567 33.259 1.00 27.06 324 PRO A C 1
ATOM 2509 O O . PRO A 1 324 ? 3.032 1.364 32.901 1.00 27.06 324 PRO A O 1
ATOM 2512 N N . ARG A 1 325 ? 1.077 0.939 33.945 1.00 30.09 325 ARG A N 1
ATOM 2513 C CA . ARG A 1 325 ? 0.929 2.256 34.574 1.00 30.09 325 ARG A CA 1
ATOM 2514 C C . ARG A 1 325 ? 2.038 2.406 35.615 1.00 30.09 325 ARG A C 1
ATOM 2516 O O . ARG A 1 325 ? 1.905 1.904 36.730 1.00 30.09 325 ARG A O 1
ATOM 2523 N N . SER A 1 326 ? 3.136 3.072 35.275 1.00 27.66 326 SER A N 1
ATOM 2524 C CA . SER A 1 326 ? 4.104 3.496 36.280 1.00 27.66 326 SER A CA 1
ATOM 2525 C C . SER A 1 326 ? 3.557 4.732 36.990 1.00 27.66 326 SER A C 1
ATOM 2527 O O . SER A 1 326 ? 3.703 5.859 36.522 1.00 27.66 326 SER A O 1
ATOM 2529 N N . CYS A 1 327 ? 2.912 4.510 38.131 1.00 28.33 327 CYS A N 1
ATOM 2530 C CA . CYS A 1 327 ? 2.903 5.495 39.200 1.00 28.33 327 CYS A CA 1
ATOM 2531 C C . CYS A 1 327 ? 4.284 5.455 39.866 1.00 28.33 327 CYS A C 1
ATOM 2533 O O . CYS A 1 327 ? 4.575 4.479 40.554 1.00 28.33 327 CYS A O 1
ATOM 2535 N N . HIS A 1 328 ? 5.121 6.462 39.606 1.00 30.61 328 HIS A N 1
ATOM 2536 C CA . HIS A 1 328 ? 5.978 7.175 40.565 1.00 30.61 328 HIS A CA 1
ATOM 2537 C C . HIS A 1 328 ? 6.843 8.210 39.852 1.00 30.61 328 HIS A C 1
ATOM 2539 O O . HIS A 1 328 ? 7.487 7.843 38.846 1.00 30.61 328 HIS A O 1
#

Secondary structure (DSSP, 8-state):
-EE-GGGGT-TTSEEEEEEE--PPPS-GGGGGGGGHHHHHHHHHGGG---HHHHHHHHHHHHHS-TTSS--SS-GGGGBTTB-EEEEEEEEETTTEEEEEEEEEES-SSSS-EEEEE--TT-B-GGGGSTT--STTHHHHHHHHHHHHHHHT-SSTTT------GGGB-SSEEE-TTTT-HHHHT-SSSHHHHHHHHH--STT--HHHHHHHHHHHSHHHHHTGGGSGGGS--STT------SSS-SB-SS--EEETTEEEPPBPHIIIIIIHHHHHHHHHHHHHSPPSS----------SS--GGGSS-TT---STT--SS------

Organism: NCBI:txid889268

Sequence (328 aa):
MFAKQSGLFDPNDRNLIIFEAAVPNPNPSCGIEGCRPIAQFWADLSQIDDITEIRDRVEDFYFVDAAGAGPVVHADNYGPRGGQIRTNMFMNGPNAWQLRQFEFVHDCGGSACIKPTLLKDNPFPELFQDDSPWPGAEAFQEWFVRQVPNLEKAGSNLFFTTDVGTFASGASNSEGEFDNYRIQSGFSGSFRQKVQDAITLPGLTADNIINRALALSCAGCHEHNNFGENLDFGDGLPWEPSLGFVHISEEFTAEGPFGTRFPLSDAVRFVFLPHRGEVMQNFLSETACEPCTDKGVKQFGPPDPSKFLPDGFDSVEGMTIGGPRSCH

Foldseek 3Di:
DDWDPVCVPDVLAIKDKDWWFDQDQLCVVLPPVSCLLVLVLVVVLVVDPDPVVNVVSVCCQQAFPNRNRGHSPDLVRDAPVHTWMKMFGNHDPPRWTKIWIWGWDQDPPNGIDIGTDFPFLAFQQLLLAQPRPDDCSVVLLVQLLVLLVQLLDPALQRHGHDGSPPRTPNMDTDDPCRRPNDVSNPPDHDSQVSSQVSHPDPFDGSLLSSLSSSCSHLCSVFQVQVDPSSQPNTPPHDDHRDPNGHQWDPPDWDADPVGIDTDGGCCCVPGPVVVVVVVSVVVNPDDSPDPPPDPDDDDPPRPPSVVVDDPPDDDPPPPPPDDDDDDD

Radius of gyration: 22.36 Å; chains: 1; bounding box: 59×48×66 Å